Protein AF-A0AAD4SB27-F1 (afdb_monomer_lite)

InterPro domains:
  IPR013187 F-box associated beta-propeller, type 3 [PF08268] (32-248)
  IPR017451 F-box associated beta-propeller domain [TIGR01640] (30-249)

Sequence (255 aa):
MTSSTMMKTISPLPLMAWIGGGGDLIGFSQTFYMWNPITGEQLTMKDKHMHACGLYFNPIRKDYELLYYTTFGKYCNYSAYCLRTKIRRDVGRFSYPPSRNRPPVIVKGTLYWMIDRRHYYWLNSGFRPPFSDSIMSFNIETEEFGTLEPGGRKYSTTEPRGEYSNGMLSIGQLHLSEIDGELCLCDFNSTLNQLLLSIFNHATRCWSTRTIIILPEYDIRYMFDGANTFSAEVIQIKNNELLLVSETNEKTFAL

Secondary structure (DSSP, 8-state):
------------PPP-EE------SS-PEEEEEEE-TTT--EEEEEEES-EEEEEEEETTTTEEEEEEEEEETTEEEEEEEETTT--EEEEEEESPPBPTTS--EEETTEEEEEB-HHHHHHHTTTPPPPGGGSEEEEETTT--EEEE---SS---S---SSTT-GGGHHHHTEEEEEETTEEEEEEEETTTTEEEEEEEETTTTEEEEEEEEE-TT--GGG--SSTT--S-EEEEEETTEEEEE-SS-EEEEE-

Foldseek 3Di:
DDDDDDDDPDDDDDFDWDQDDDDDDDDDWRWTWTADPVPRDIDIDTDTQKDWQAWDQQPVVRFIWTWIWGDDQQKTFIWIQTPPVRDIDTLGIDRFAFDPQAHWEDFPQKTKGFTPQVVNCVSPVRDGDQLQFRMWIARSHVSDIDGGRDDDDPDPSPDPPDPDDPVVPQCVQWYWDDDPRWIWIWGQDQVQQKTWIWTQDPVVRDIDTDDIDHRPPDNQVPADDDRHRGQWDQPDDDPQWTWIDGPVDIDIDGD

Structure (mmCIF, N/CA/C/O backbone):
data_AF-A0AAD4SB27-F1
#
_entry.id   AF-A0AAD4SB27-F1
#
loop_
_atom_site.group_PDB
_atom_site.id
_atom_site.type_symbol
_atom_site.label_atom_id
_atom_site.label_alt_id
_atom_site.label_comp_id
_atom_site.label_asym_id
_atom_site.label_entity_id
_atom_site.label_seq_id
_atom_site.pdbx_PDB_ins_code
_atom_site.Cartn_x
_atom_site.Cartn_y
_atom_site.Cartn_z
_atom_site.occupancy
_atom_site.B_iso_or_equiv
_atom_site.auth_seq_id
_atom_site.auth_comp_id
_atom_site.auth_asym_id
_atom_site.auth_atom_id
_atom_site.pdbx_PDB_model_num
ATOM 1 N N . MET A 1 1 ? -44.748 -19.952 13.466 1.00 33.88 1 MET A N 1
ATOM 2 C CA . MET A 1 1 ? -43.934 -20.148 12.249 1.00 33.88 1 MET A CA 1
ATOM 3 C C . MET A 1 1 ? -42.970 -18.981 12.143 1.00 33.88 1 MET A C 1
ATOM 5 O O . MET A 1 1 ? -43.352 -17.900 11.721 1.00 33.88 1 MET A O 1
ATOM 9 N N . THR A 1 2 ? -41.762 -19.163 12.663 1.00 25.41 2 THR A N 1
ATOM 10 C CA . THR A 1 2 ? -40.680 -18.176 12.661 1.00 25.41 2 THR A CA 1
ATOM 11 C C . THR A 1 2 ? -39.929 -18.279 11.337 1.00 25.41 2 THR A C 1
ATOM 13 O O . THR A 1 2 ? -39.240 -19.263 11.084 1.00 25.41 2 THR A O 1
ATOM 16 N N . SER A 1 3 ? -40.099 -17.280 10.469 1.00 23.58 3 SER A N 1
ATOM 17 C CA . SER A 1 3 ? -39.338 -17.175 9.225 1.00 23.58 3 SER A CA 1
ATOM 18 C C . SER A 1 3 ? -37.972 -16.567 9.529 1.00 23.58 3 SER A C 1
ATOM 20 O O . SER A 1 3 ? -37.848 -15.375 9.799 1.00 23.58 3 SER A O 1
ATOM 22 N N . SER A 1 4 ? -36.959 -17.428 9.522 1.00 23.17 4 SER A N 1
ATOM 23 C CA . SER A 1 4 ? -35.540 -17.085 9.514 1.00 23.17 4 SER A CA 1
ATOM 24 C C . SER A 1 4 ? -35.193 -16.435 8.172 1.00 23.17 4 SER A C 1
ATOM 26 O O . SER A 1 4 ? -35.098 -17.112 7.148 1.00 23.17 4 SER A O 1
ATOM 28 N N . THR A 1 5 ? -35.034 -15.112 8.158 1.00 25.20 5 THR A N 1
ATOM 29 C CA . THR A 1 5 ? -34.470 -14.406 7.005 1.00 25.20 5 THR A CA 1
ATOM 30 C C . THR A 1 5 ? -32.953 -14.484 7.110 1.00 25.20 5 THR A C 1
ATOM 32 O O . THR A 1 5 ? -32.331 -13.776 7.900 1.00 25.20 5 THR A O 1
ATOM 35 N N . MET A 1 6 ? -32.367 -15.387 6.322 1.00 23.77 6 MET A N 1
ATOM 36 C CA . MET A 1 6 ? -30.928 -15.487 6.096 1.00 23.77 6 MET A CA 1
ATOM 37 C C . MET A 1 6 ? -30.343 -14.110 5.749 1.00 23.77 6 MET A C 1
ATOM 39 O O . MET A 1 6 ? -30.668 -13.537 4.707 1.00 23.77 6 MET A O 1
ATOM 43 N N . MET A 1 7 ? -29.443 -13.598 6.593 1.00 22.20 7 MET A N 1
ATOM 44 C CA . MET A 1 7 ? -28.515 -12.544 6.191 1.00 22.20 7 MET A CA 1
ATOM 45 C C . MET A 1 7 ? -27.617 -13.118 5.098 1.00 22.20 7 MET A C 1
ATOM 47 O O . MET A 1 7 ? -26.735 -13.932 5.367 1.00 22.20 7 MET A O 1
ATOM 51 N N . LYS A 1 8 ? -27.851 -12.703 3.852 1.00 21.69 8 LYS A N 1
ATOM 52 C CA . LYS A 1 8 ? -26.859 -12.853 2.791 1.00 21.69 8 LYS A CA 1
ATOM 53 C C . LYS A 1 8 ? -25.626 -12.062 3.210 1.00 21.69 8 LYS A C 1
ATOM 55 O O . LYS A 1 8 ? -25.690 -10.845 3.358 1.00 21.69 8 LYS A O 1
ATOM 60 N N . THR A 1 9 ? -24.524 -12.768 3.412 1.00 23.23 9 THR A N 1
ATOM 61 C CA . THR A 1 9 ? -23.193 -12.202 3.603 1.00 23.23 9 THR A CA 1
ATOM 62 C C . THR A 1 9 ? -22.824 -11.450 2.327 1.00 23.23 9 THR A C 1
ATOM 64 O O . THR A 1 9 ? -22.421 -12.048 1.332 1.00 23.23 9 THR A O 1
ATOM 67 N N . ILE A 1 10 ? -23.058 -10.139 2.315 1.00 25.22 10 ILE A N 1
ATOM 68 C CA . ILE A 1 10 ? -22.603 -9.260 1.241 1.00 25.22 10 ILE A CA 1
ATOM 69 C C . ILE A 1 10 ? -21.099 -9.086 1.452 1.00 25.22 10 ILE A C 1
ATOM 71 O O . ILE A 1 10 ? -20.661 -8.647 2.515 1.00 25.22 10 ILE A O 1
ATOM 75 N N . SER A 1 11 ? -20.314 -9.496 0.457 1.00 24.69 11 SER A N 1
ATOM 76 C CA . SER A 1 11 ? -18.873 -9.251 0.375 1.00 24.69 11 SER A CA 1
ATOM 77 C C . SER A 1 11 ? -18.563 -7.777 0.675 1.00 24.69 11 SER A C 1
ATOM 79 O O . SER A 1 11 ? -19.273 -6.919 0.142 1.00 24.69 11 SER A O 1
ATOM 81 N N . PRO A 1 12 ? -17.530 -7.446 1.471 1.00 32.03 12 PRO A N 1
ATOM 82 C CA . PRO A 1 12 ? -17.170 -6.056 1.713 1.00 32.03 12 PRO A CA 1
ATOM 83 C C . PRO A 1 12 ? -16.652 -5.447 0.405 1.00 32.03 12 PRO A C 1
ATOM 85 O O . PRO A 1 12 ? -15.525 -5.695 -0.013 1.00 32.03 12 PRO A O 1
ATOM 88 N N . LEU A 1 13 ? -17.517 -4.702 -0.284 1.00 32.59 13 LEU A N 1
ATOM 89 C CA . LEU A 1 13 ? -17.126 -3.862 -1.410 1.00 32.59 13 LEU A CA 1
ATOM 90 C C . LEU A 1 13 ? -16.259 -2.709 -0.878 1.00 32.59 13 LEU A C 1
ATOM 92 O O . LEU A 1 13 ? -16.514 -2.225 0.229 1.00 32.59 13 LEU A O 1
ATOM 96 N N . PRO A 1 14 ? -15.244 -2.258 -1.633 1.00 36.09 14 PRO A N 1
ATOM 97 C CA . PRO A 1 14 ? -14.355 -1.206 -1.172 1.00 36.09 14 PRO A CA 1
ATOM 98 C C . PRO A 1 14 ? -15.137 0.098 -0.975 1.00 36.09 14 PRO A C 1
ATOM 100 O O . PRO A 1 14 ? -15.767 0.624 -1.891 1.00 36.09 14 PRO A O 1
ATOM 103 N N . LEU A 1 15 ? -15.087 0.624 0.249 1.00 42.00 15 LEU A N 1
ATOM 104 C CA . LEU A 1 15 ? -15.413 2.015 0.540 1.00 42.00 15 LEU A CA 1
ATOM 105 C C . LEU A 1 15 ? -14.450 2.895 -0.268 1.00 42.00 15 LEU A C 1
ATOM 107 O O . LEU A 1 15 ? -13.237 2.812 -0.085 1.00 42.00 15 LEU A O 1
ATOM 111 N N . MET A 1 16 ? -14.979 3.738 -1.156 1.00 37.69 16 MET A N 1
ATOM 112 C CA . MET A 1 16 ?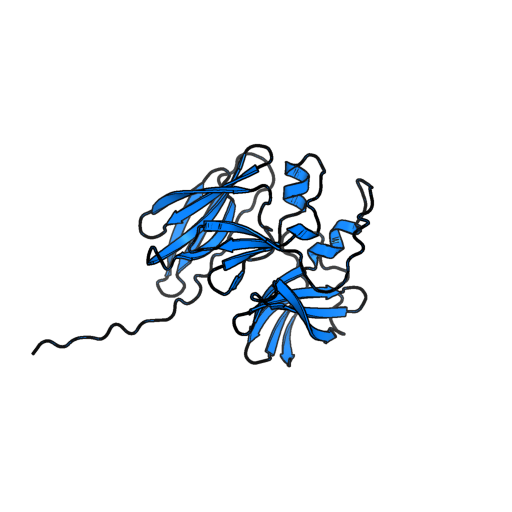 -14.171 4.744 -1.841 1.00 37.69 16 MET A CA 1
ATOM 113 C C . MET A 1 16 ? -13.822 5.854 -0.846 1.00 37.69 16 MET A C 1
ATOM 115 O O . MET A 1 16 ? -14.666 6.664 -0.460 1.00 37.69 16 MET A O 1
ATOM 119 N N . ALA A 1 17 ? -12.568 5.878 -0.402 1.00 41.69 17 ALA A N 1
ATOM 120 C CA . ALA A 1 17 ? -12.026 6.971 0.388 1.00 41.69 17 ALA A CA 1
ATOM 121 C C . ALA A 1 17 ? -11.357 7.978 -0.555 1.00 41.69 17 ALA A C 1
ATOM 123 O O . ALA A 1 17 ? -10.277 7.717 -1.079 1.00 41.69 17 ALA A O 1
ATO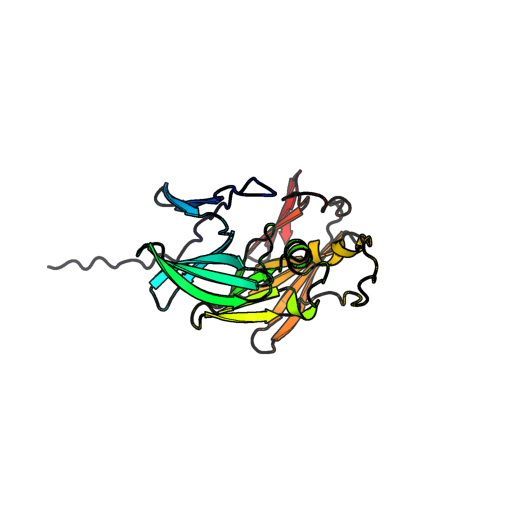M 124 N N . TRP A 1 18 ? -11.983 9.136 -0.768 1.00 39.34 18 TRP A N 1
ATOM 125 C CA . TRP A 1 18 ? -11.298 10.269 -1.386 1.00 39.34 18 TRP A CA 1
ATOM 126 C C . TRP A 1 18 ? -10.614 11.094 -0.294 1.00 39.34 18 TRP A C 1
ATOM 128 O O . TRP A 1 18 ? -11.268 11.718 0.544 1.00 39.34 18 TRP A O 1
ATOM 138 N N . ILE A 1 19 ? -9.283 11.086 -0.289 1.00 46.88 19 ILE A N 1
ATOM 139 C CA . ILE A 1 19 ? -8.476 11.867 0.649 1.00 46.88 19 ILE A CA 1
ATOM 140 C C . ILE A 1 19 ? -8.175 13.223 0.003 1.00 46.88 19 ILE A C 1
ATOM 142 O O . ILE A 1 19 ? -7.165 13.408 -0.670 1.00 46.88 19 ILE A O 1
ATOM 146 N N . GLY A 1 20 ? -9.080 14.183 0.185 1.00 34.50 20 GLY A N 1
ATOM 147 C CA . GLY A 1 20 ? -8.848 15.574 -0.193 1.00 34.50 20 GLY A CA 1
ATOM 148 C C . GLY A 1 20 ? -8.089 16.330 0.890 1.00 34.50 20 GLY A C 1
ATOM 149 O O . GLY A 1 20 ? -8.636 16.586 1.958 1.00 34.50 20 GLY A O 1
ATOM 150 N N . GLY A 1 21 ? -6.848 16.729 0.612 1.00 38.53 21 GLY A N 1
ATOM 151 C CA . GLY A 1 21 ? -6.058 17.583 1.499 1.00 38.53 21 GLY A CA 1
ATOM 152 C C . GLY A 1 21 ? -5.211 18.569 0.707 1.00 38.53 21 GLY A C 1
ATOM 153 O O . GLY A 1 21 ? -4.060 18.283 0.399 1.00 38.53 21 GLY A O 1
ATOM 154 N N . GLY A 1 22 ? -5.777 19.731 0.375 1.00 37.03 22 GLY A N 1
ATOM 155 C CA . GLY A 1 22 ? -4.997 20.872 -0.102 1.00 37.03 22 GLY A CA 1
ATOM 156 C C . GLY A 1 22 ? -4.269 21.536 1.066 1.00 37.03 22 GLY A C 1
ATOM 157 O O . GLY A 1 22 ? -4.900 21.868 2.069 1.00 37.03 22 GLY A O 1
ATOM 158 N N . GLY A 1 23 ? -2.956 21.730 0.937 1.00 35.66 23 GLY A N 1
ATOM 159 C CA . GLY A 1 23 ? -2.175 22.573 1.844 1.00 35.66 23 GLY A CA 1
ATOM 160 C C . GLY A 1 23 ? -0.804 22.005 2.184 1.00 35.66 23 GLY A C 1
ATOM 161 O O . GLY A 1 23 ? -0.652 21.267 3.159 1.00 35.66 23 GLY A O 1
ATOM 162 N N . ASP A 1 24 ? 0.196 22.409 1.403 1.00 45.00 24 ASP A N 1
ATOM 163 C CA . ASP A 1 24 ? 1.582 22.454 1.852 1.00 45.00 24 ASP A CA 1
ATOM 164 C C . ASP A 1 24 ? 1.728 23.524 2.949 1.00 45.00 24 ASP A C 1
ATOM 166 O O . ASP A 1 24 ? 1.205 24.627 2.820 1.00 45.00 24 ASP A O 1
ATOM 170 N N . LEU A 1 25 ? 2.489 23.186 3.996 1.00 43.66 25 LEU A N 1
ATOM 171 C CA . LEU A 1 25 ? 3.090 24.091 4.986 1.00 43.66 25 LEU A CA 1
ATOM 172 C C . LEU A 1 25 ? 2.122 24.805 5.973 1.00 43.66 25 LEU A C 1
ATOM 174 O O . LEU A 1 25 ? 1.384 25.720 5.641 1.00 43.66 25 LEU A O 1
ATOM 178 N N . ILE A 1 26 ? 2.270 24.441 7.258 1.00 39.72 26 ILE A N 1
ATOM 179 C CA . ILE A 1 26 ? 1.875 25.191 8.472 1.00 39.72 26 ILE A CA 1
ATOM 180 C C . ILE A 1 26 ? 0.358 25.256 8.780 1.00 39.72 26 ILE A C 1
ATOM 182 O O . ILE A 1 26 ? -0.386 26.086 8.279 1.00 39.72 26 ILE A O 1
ATOM 186 N N . GLY A 1 27 ? -0.084 24.445 9.751 1.00 44.84 27 GLY A N 1
ATOM 187 C CA . GLY A 1 27 ? -1.206 24.797 10.641 1.00 44.84 27 GLY A CA 1
ATOM 188 C C . GLY A 1 27 ? -2.645 24.510 10.188 1.00 44.84 27 GLY A C 1
ATOM 189 O O . GLY A 1 27 ? -3.562 24.745 10.978 1.00 44.84 27 GLY A O 1
ATOM 190 N N . PHE A 1 28 ? -2.887 23.971 8.993 1.00 48.72 28 PHE A N 1
ATOM 191 C CA . PHE A 1 28 ? -4.255 23.660 8.558 1.00 48.72 28 PHE A CA 1
ATOM 192 C C . PHE A 1 28 ? -4.759 22.317 9.109 1.00 48.72 28 PHE A C 1
ATOM 194 O O . PHE A 1 28 ? -4.082 21.291 9.037 1.00 48.72 28 PHE A O 1
ATOM 201 N N . SER A 1 29 ? -5.974 22.318 9.668 1.00 59.25 29 SER A N 1
ATOM 202 C CA . SER A 1 29 ? -6.698 21.088 10.000 1.00 59.25 29 SER A CA 1
ATOM 203 C C . SER A 1 29 ? -7.015 20.327 8.716 1.00 59.25 29 SER A C 1
ATOM 205 O O . SER A 1 29 ? -7.749 20.849 7.873 1.00 59.25 29 SER A O 1
ATOM 207 N N . GLN A 1 30 ? -6.510 19.101 8.578 1.00 68.81 30 GLN A N 1
ATOM 208 C CA . GLN A 1 30 ? -6.913 18.239 7.474 1.00 68.81 30 GLN A CA 1
ATOM 209 C C . GLN A 1 30 ? -8.307 17.692 7.791 1.00 68.81 30 GLN A C 1
ATOM 211 O O . GLN A 1 30 ? -8.574 17.206 8.895 1.00 68.81 30 GLN A O 1
ATOM 216 N N . THR A 1 31 ? -9.223 17.859 6.839 1.00 73.25 31 THR A N 1
ATOM 217 C CA . THR A 1 31 ? -10.568 17.292 6.925 1.00 73.25 31 THR A CA 1
ATOM 218 C C . THR A 1 31 ? -10.653 16.145 5.939 1.00 73.25 31 THR A C 1
ATOM 220 O O . THR A 1 31 ? -10.523 16.356 4.740 1.00 73.25 31 THR A O 1
ATOM 223 N N . PHE A 1 32 ? -10.876 14.943 6.450 1.00 74.50 32 PHE A N 1
ATOM 224 C CA . PHE A 1 32 ? -11.057 13.742 5.651 1.00 74.50 32 PHE A CA 1
ATOM 225 C C . PHE A 1 32 ? -12.540 13.460 5.501 1.00 74.50 32 PHE A C 1
ATOM 227 O O . PHE A 1 32 ? -13.293 13.518 6.480 1.00 74.50 32 PHE A O 1
ATOM 234 N N . TYR A 1 33 ? -12.929 13.119 4.280 1.00 79.56 33 TYR A N 1
ATOM 235 C CA . TYR A 1 33 ? -14.282 12.722 3.942 1.00 79.56 33 TYR A CA 1
ATOM 236 C C . TYR A 1 33 ? -14.259 11.279 3.469 1.00 79.56 33 TYR A C 1
ATOM 238 O O . TYR A 1 33 ? -13.520 10.918 2.559 1.00 79.56 33 TYR A O 1
ATOM 246 N N . MET A 1 34 ? -15.071 10.447 4.100 1.00 79.38 34 MET A N 1
ATOM 247 C CA . MET A 1 34 ? -15.275 9.072 3.679 1.00 79.38 34 MET A CA 1
ATOM 248 C C . MET A 1 34 ? -16.726 8.905 3.291 1.00 79.38 34 MET A C 1
ATOM 250 O O . MET A 1 34 ? -17.613 9.297 4.047 1.00 79.38 34 MET A O 1
ATOM 254 N N . TRP A 1 35 ? -16.947 8.315 2.126 1.00 79.38 35 TRP A N 1
ATOM 255 C CA . TRP A 1 35 ? -18.273 8.140 1.566 1.00 79.38 35 TRP A CA 1
ATOM 256 C C . TRP A 1 35 ? -18.580 6.660 1.450 1.00 79.38 35 TRP A C 1
ATOM 258 O O . TRP A 1 35 ? -17.794 5.892 0.895 1.00 79.38 35 TRP A O 1
ATOM 268 N N . ASN A 1 36 ? -19.738 6.262 1.959 1.00 76.56 36 ASN A N 1
ATOM 269 C CA . ASN A 1 36 ? -20.308 4.970 1.640 1.00 76.56 36 ASN A CA 1
ATOM 270 C C . ASN A 1 36 ? -21.076 5.097 0.317 1.00 76.56 36 ASN A C 1
ATOM 272 O O . ASN A 1 36 ? -22.136 5.722 0.302 1.00 76.56 36 ASN A O 1
ATOM 276 N N . PRO A 1 37 ? -20.590 4.512 -0.793 1.00 72.81 37 PRO A N 1
ATOM 277 C CA . PRO A 1 37 ? -21.251 4.657 -2.088 1.00 72.81 37 PRO A CA 1
ATOM 278 C C . PRO A 1 37 ? -22.608 3.940 -2.152 1.00 72.81 37 PRO A C 1
ATOM 280 O O . PRO A 1 37 ? -23.399 4.221 -3.045 1.00 72.81 37 PRO A O 1
ATOM 283 N N . ILE A 1 38 ? -22.889 3.022 -1.220 1.00 75.50 38 ILE A N 1
ATOM 284 C CA . ILE A 1 38 ? -24.143 2.262 -1.169 1.00 75.50 38 ILE A CA 1
ATOM 285 C C . ILE A 1 38 ? -25.205 3.034 -0.386 1.00 75.50 38 ILE A C 1
ATOM 287 O O . ILE A 1 38 ? -26.344 3.139 -0.832 1.00 75.50 38 ILE A O 1
ATOM 291 N N . THR A 1 39 ? -24.849 3.556 0.792 1.00 81.44 39 THR A N 1
ATOM 292 C CA . THR A 1 39 ? -25.808 4.248 1.673 1.00 81.44 39 THR A CA 1
ATOM 293 C C . THR A 1 39 ? -25.852 5.757 1.446 1.00 81.44 39 THR A C 1
ATOM 295 O O . THR A 1 39 ? -26.787 6.411 1.897 1.00 81.44 39 THR A O 1
ATOM 298 N N . GLY A 1 40 ? -24.850 6.326 0.770 1.00 80.88 40 GLY A N 1
ATOM 299 C CA . GLY A 1 40 ? -24.663 7.772 0.645 1.00 80.88 40 GLY A CA 1
ATOM 300 C C . GLY A 1 40 ? -24.186 8.443 1.937 1.00 80.88 40 GLY A C 1
ATOM 301 O O . GLY A 1 40 ? -24.073 9.666 1.985 1.00 80.88 40 GLY A O 1
ATOM 302 N N . GLU A 1 41 ? -23.908 7.675 2.994 1.00 80.38 41 GLU A N 1
ATOM 303 C CA . GLU A 1 41 ? -23.444 8.227 4.263 1.00 80.38 41 GLU A CA 1
ATOM 304 C C . GLU A 1 41 ? -22.037 8.813 4.127 1.00 80.38 41 GLU A C 1
ATOM 306 O O . GLU A 1 41 ? -21.129 8.189 3.570 1.00 80.38 41 GLU A O 1
ATOM 311 N N . GLN A 1 42 ? -21.853 10.003 4.698 1.00 82.56 42 GLN A N 1
ATOM 312 C CA . GLN A 1 42 ? -20.576 10.698 4.758 1.00 82.56 42 GLN A CA 1
ATOM 313 C C . GLN A 1 42 ? -20.060 10.714 6.197 1.00 82.56 42 GLN A C 1
ATOM 315 O O . GLN A 1 42 ? -20.698 11.258 7.101 1.00 82.56 42 GLN A O 1
ATOM 320 N N . LEU A 1 43 ? -18.853 10.202 6.404 1.00 81.62 43 LEU A N 1
ATOM 321 C CA . LEU A 1 43 ? -18.100 10.413 7.630 1.00 81.62 43 LEU A CA 1
ATOM 322 C C . LEU A 1 43 ? -17.094 11.544 7.418 1.00 81.62 43 LEU A C 1
ATOM 324 O O . LEU A 1 43 ? -16.332 11.544 6.454 1.00 81.62 43 LEU A O 1
ATOM 328 N N . THR A 1 44 ? -17.079 12.496 8.349 1.00 82.38 44 THR A N 1
ATOM 329 C CA . THR A 1 44 ? -16.120 13.604 8.351 1.00 82.38 44 THR A CA 1
ATOM 330 C C . THR A 1 44 ? -15.202 13.482 9.558 1.00 82.38 44 THR A C 1
ATOM 332 O O . THR A 1 44 ? -15.675 13.445 10.694 1.00 82.38 44 THR A O 1
ATOM 335 N N . MET A 1 45 ? -13.893 13.461 9.326 1.00 77.06 45 MET A N 1
ATOM 336 C CA . MET A 1 45 ? -12.882 13.479 10.383 1.00 77.06 45 MET A CA 1
ATOM 337 C C . MET A 1 45 ? -12.035 14.734 10.262 1.00 77.06 45 MET A C 1
ATOM 339 O O . MET A 1 45 ? -11.505 15.026 9.196 1.00 77.06 45 MET A O 1
ATOM 343 N N . LYS A 1 46 ? -11.904 15.472 11.363 1.00 79.19 46 LYS A N 1
ATOM 344 C CA . LYS A 1 46 ? -11.082 16.680 11.440 1.00 79.19 46 LYS A CA 1
ATOM 345 C C . LYS A 1 46 ? -9.978 16.453 12.446 1.00 79.19 46 LYS A C 1
ATOM 347 O O . LYS A 1 46 ? -10.264 16.203 13.615 1.00 79.19 46 LYS A O 1
ATOM 352 N N . ASP A 1 47 ? -8.739 16.563 11.996 1.00 77.94 47 ASP A N 1
ATOM 353 C CA . ASP A 1 47 ? -7.595 16.509 12.891 1.00 77.94 47 ASP A CA 1
ATOM 354 C C . ASP A 1 47 ? -6.452 17.376 12.354 1.00 77.94 47 ASP A C 1
ATOM 356 O O . ASP A 1 47 ? -6.247 17.521 11.144 1.00 77.94 47 ASP A O 1
ATOM 360 N N . LYS A 1 48 ? -5.729 18.011 13.271 1.00 69.38 48 LYS A N 1
ATOM 361 C CA . LYS A 1 48 ? -4.558 18.816 12.946 1.00 69.38 48 LYS A CA 1
ATOM 362 C C . LYS A 1 48 ? -3.394 17.833 12.943 1.00 69.38 48 LYS A C 1
ATOM 364 O O . LYS A 1 48 ? -3.102 17.249 13.975 1.00 69.38 48 LYS A O 1
ATOM 369 N N . HIS A 1 49 ? -2.737 17.654 11.799 1.00 75.06 49 HIS A N 1
ATOM 370 C CA . HIS A 1 49 ? -1.569 16.766 11.628 1.00 75.06 49 HIS A CA 1
ATOM 371 C C . HIS A 1 49 ? -1.859 15.270 11.431 1.00 75.06 49 HIS A C 1
ATOM 373 O O . HIS A 1 49 ? -0.927 14.469 11.466 1.00 75.06 49 HIS A O 1
ATOM 379 N N . MET A 1 50 ? -3.114 14.885 11.184 1.00 83.38 50 MET A N 1
ATOM 380 C CA . MET A 1 50 ? -3.428 13.526 10.743 1.00 83.38 50 MET A CA 1
ATOM 381 C C . MET A 1 50 ? -3.207 13.390 9.243 1.00 83.38 50 MET A C 1
ATOM 383 O O . MET A 1 50 ? -3.677 14.226 8.479 1.00 83.38 50 MET A O 1
ATOM 387 N N . HIS A 1 51 ? -2.568 12.300 8.838 1.00 84.00 51 HIS A N 1
ATOM 388 C CA . HIS A 1 51 ? -2.432 11.877 7.453 1.00 84.00 51 HIS A CA 1
ATOM 389 C C . HIS A 1 51 ? -2.982 10.456 7.315 1.00 84.00 51 HIS A C 1
ATOM 391 O O . HIS A 1 51 ? -2.535 9.545 8.011 1.00 84.00 51 HIS A O 1
ATOM 397 N N . ALA A 1 52 ? -3.971 10.266 6.445 1.00 84.88 52 ALA A N 1
ATOM 398 C CA . ALA A 1 52 ? -4.555 8.952 6.202 1.00 84.88 52 ALA A CA 1
ATOM 399 C C . ALA A 1 52 ? -3.569 8.044 5.449 1.00 84.88 52 ALA A C 1
ATOM 401 O O . ALA A 1 52 ? -2.973 8.460 4.459 1.00 84.88 52 ALA A O 1
ATOM 402 N N . CYS A 1 53 ? -3.427 6.805 5.917 1.00 89.12 53 CYS A N 1
ATOM 403 C CA . CYS A 1 53 ? -2.640 5.768 5.250 1.00 89.12 53 CYS A CA 1
ATOM 404 C C . CYS A 1 53 ? -3.539 4.892 4.384 1.00 89.12 53 CYS A C 1
ATOM 406 O O . CYS A 1 53 ? -3.202 4.601 3.245 1.00 89.12 53 CYS A O 1
ATOM 408 N N . GLY A 1 54 ? -4.673 4.455 4.940 1.00 89.12 54 GLY A N 1
ATOM 409 C CA . GLY A 1 54 ? -5.566 3.513 4.279 1.00 89.12 54 GLY A CA 1
ATOM 410 C C . GLY A 1 54 ? -6.749 3.095 5.138 1.00 89.12 54 GLY A C 1
ATOM 411 O O . GLY A 1 54 ? -6.685 3.119 6.365 1.00 89.12 54 GLY A O 1
ATOM 412 N N . LEU A 1 55 ? -7.827 2.698 4.474 1.00 90.50 55 LEU A N 1
ATOM 413 C CA . LEU A 1 55 ? -9.040 2.174 5.087 1.00 90.50 55 LEU A CA 1
ATOM 414 C C . LEU A 1 55 ? -9.094 0.662 4.878 1.00 90.50 55 LEU A C 1
ATOM 416 O O . LEU A 1 55 ? -8.919 0.195 3.757 1.00 90.50 55 LEU A O 1
ATOM 420 N N . TYR A 1 56 ? -9.354 -0.096 5.937 1.00 93.25 56 TYR A N 1
ATOM 421 C CA . TYR A 1 56 ? -9.390 -1.556 5.877 1.00 93.25 56 TYR A CA 1
ATOM 422 C C . TYR A 1 56 ? -10.473 -2.129 6.789 1.00 93.25 56 TYR A C 1
ATOM 424 O O . TYR A 1 56 ? -10.964 -1.463 7.699 1.00 93.25 56 TYR A O 1
ATOM 432 N N . PHE A 1 57 ? -10.853 -3.379 6.538 1.00 93.25 57 PHE A N 1
ATOM 433 C CA . PHE A 1 57 ? -11.711 -4.142 7.436 1.00 93.25 57 PHE A CA 1
ATOM 434 C C . PHE A 1 57 ? -10.847 -4.980 8.378 1.00 93.25 57 PHE A C 1
ATOM 436 O O . PHE A 1 57 ? -10.028 -5.777 7.925 1.00 93.25 57 PHE A O 1
ATOM 443 N N . ASN A 1 58 ? -11.038 -4.816 9.684 1.00 94.38 58 ASN A N 1
ATOM 444 C CA . ASN A 1 58 ? -10.378 -5.615 10.705 1.00 94.38 58 ASN A CA 1
ATOM 445 C C . ASN A 1 58 ? -11.230 -6.859 11.025 1.00 94.38 58 ASN A C 1
ATOM 447 O O . ASN A 1 58 ? -12.321 -6.712 11.591 1.00 94.38 58 ASN A O 1
ATOM 451 N N . PRO A 1 59 ? -10.765 -8.084 10.715 1.00 92.75 59 PRO A N 1
ATOM 452 C CA . PRO A 1 59 ? -11.567 -9.291 10.899 1.00 92.75 59 PRO A CA 1
ATOM 453 C C . PRO A 1 59 ? -11.759 -9.665 12.376 1.00 92.75 59 PRO A C 1
ATOM 455 O O . PRO A 1 59 ? -12.815 -10.189 12.733 1.00 92.75 59 PRO A O 1
ATOM 458 N N . ILE A 1 60 ? -10.799 -9.338 13.250 1.00 93.75 60 ILE A N 1
ATOM 459 C CA . ILE A 1 60 ? -10.875 -9.611 14.694 1.00 93.75 60 ILE A CA 1
ATOM 460 C C . ILE A 1 60 ? -11.953 -8.732 15.336 1.00 93.75 60 ILE A C 1
ATOM 462 O O . ILE A 1 60 ? -12.797 -9.214 16.094 1.00 93.75 60 ILE A O 1
ATOM 466 N N . ARG A 1 61 ? -11.962 -7.437 15.002 1.00 92.44 61 ARG A N 1
ATOM 467 C CA . ARG A 1 61 ? -12.918 -6.458 15.557 1.00 92.44 61 ARG A CA 1
ATOM 468 C C . ARG A 1 61 ? -14.244 -6.398 14.797 1.00 92.44 61 ARG A C 1
ATOM 470 O O . ARG A 1 61 ? -15.211 -5.815 15.294 1.00 92.44 61 ARG A O 1
ATOM 477 N N . LYS A 1 62 ? -14.302 -7.017 13.614 1.00 93.75 62 LYS A N 1
ATOM 478 C CA . LYS A 1 62 ? -15.453 -7.007 12.700 1.00 93.75 62 LYS A CA 1
ATOM 479 C C . LYS A 1 62 ? -15.931 -5.578 12.439 1.00 93.75 62 LYS A C 1
ATOM 481 O O . LYS A 1 62 ? -17.101 -5.251 12.667 1.00 93.75 62 LYS A O 1
ATOM 486 N N . ASP A 1 63 ? -14.992 -4.721 12.055 1.00 92.19 63 ASP A N 1
ATOM 487 C CA . ASP A 1 63 ? -15.209 -3.288 11.860 1.00 92.19 63 ASP A CA 1
ATOM 488 C C . ASP A 1 63 ? -14.300 -2.723 10.774 1.00 92.19 63 ASP A C 1
ATOM 490 O O . ASP A 1 63 ? -13.234 -3.274 10.502 1.00 92.19 63 ASP A O 1
ATOM 494 N N . TYR A 1 64 ? -14.703 -1.596 10.197 1.00 91.25 64 TYR A N 1
ATOM 495 C CA . TYR A 1 64 ? -13.817 -0.809 9.353 1.00 91.25 64 TYR A CA 1
ATOM 496 C C . TYR A 1 64 ? -12.961 0.107 10.222 1.00 91.25 64 TYR A C 1
ATOM 498 O O . TYR A 1 64 ? -13.444 0.735 11.171 1.00 91.25 64 TYR A O 1
ATOM 506 N N . GLU A 1 65 ? -11.684 0.195 9.880 1.00 93.12 65 GLU A N 1
ATOM 507 C CA . GLU A 1 65 ? -10.712 1.021 10.575 1.00 93.12 65 GLU A CA 1
ATOM 508 C C . GLU A 1 65 ? -9.934 1.872 9.570 1.00 93.12 65 GLU A C 1
ATOM 510 O O . GLU A 1 65 ? -9.464 1.387 8.540 1.00 93.12 65 GLU A O 1
ATOM 515 N N . LEU A 1 66 ? -9.786 3.160 9.877 1.00 91.88 66 LEU A N 1
ATOM 516 C CA . LEU A 1 66 ? -8.850 4.030 9.176 1.00 91.88 66 LEU A CA 1
ATOM 517 C C . LEU A 1 66 ? -7.487 3.928 9.866 1.00 91.88 66 LEU A C 1
ATOM 519 O O . LEU A 1 66 ? -7.369 4.325 11.026 1.00 91.88 66 LEU A O 1
ATOM 523 N N . LEU A 1 67 ? -6.460 3.467 9.152 1.00 93.75 67 LEU A N 1
ATOM 524 C CA . LEU A 1 67 ? -5.070 3.686 9.545 1.00 93.75 67 LEU A CA 1
ATOM 525 C C . LEU A 1 67 ? -4.685 5.114 9.171 1.00 93.75 67 LEU A C 1
ATOM 527 O O . LEU A 1 67 ? -4.836 5.535 8.021 1.00 93.75 67 LEU A O 1
ATOM 531 N N . TYR A 1 68 ? -4.144 5.840 10.132 1.00 92.00 68 TYR A N 1
ATOM 532 C CA . TYR A 1 68 ? -3.565 7.152 9.916 1.00 92.00 68 TYR A CA 1
ATOM 533 C C . TYR A 1 68 ? -2.273 7.287 10.707 1.00 92.00 68 TYR A C 1
ATOM 535 O O . TYR A 1 68 ? -1.988 6.495 11.607 1.00 92.00 68 TYR A O 1
ATOM 543 N N . TYR A 1 69 ? -1.498 8.312 10.386 1.00 91.25 69 TYR A N 1
ATOM 544 C CA . TYR A 1 69 ? -0.326 8.665 11.162 1.00 91.25 69 TYR A CA 1
ATOM 545 C C . TYR A 1 69 ? -0.276 10.155 11.470 1.00 91.25 69 TYR A C 1
ATOM 547 O O . TYR A 1 69 ? -0.914 10.983 10.817 1.00 91.25 69 TYR A O 1
ATOM 555 N N . THR A 1 70 ? 0.507 10.475 12.490 1.00 90.31 70 THR A N 1
ATOM 556 C CA . THR A 1 70 ? 0.926 11.830 12.838 1.00 90.31 70 THR A CA 1
ATOM 557 C C . THR A 1 70 ? 2.447 11.869 12.868 1.00 90.31 70 THR A C 1
ATOM 559 O O . THR A 1 70 ? 3.102 10.883 13.213 1.00 90.31 70 THR A O 1
ATOM 562 N N . THR A 1 71 ? 3.038 12.994 12.488 1.00 87.06 71 THR A N 1
ATOM 563 C CA . THR A 1 71 ? 4.494 13.171 12.523 1.00 87.06 71 THR A CA 1
ATOM 564 C C . THR A 1 71 ? 4.926 13.720 13.878 1.00 87.06 71 THR A C 1
ATOM 566 O O . THR A 1 71 ? 4.423 14.758 14.310 1.00 87.06 71 THR A O 1
ATOM 569 N N . PHE A 1 72 ? 5.892 13.071 14.527 1.00 81.56 72 PHE A N 1
ATOM 570 C CA . PHE A 1 72 ? 6.525 13.559 15.750 1.00 81.56 72 PHE A CA 1
ATOM 571 C C . PHE A 1 72 ? 8.049 13.460 15.625 1.00 81.56 72 PHE A C 1
ATOM 573 O O . PHE A 1 72 ? 8.642 12.385 15.742 1.00 81.56 72 PHE A O 1
ATOM 580 N N . GLY A 1 73 ? 8.698 14.596 15.356 1.00 83.62 73 GLY A N 1
ATOM 581 C CA . GLY A 1 73 ? 10.121 14.623 15.023 1.00 83.62 73 GLY A CA 1
ATOM 582 C C . GLY A 1 73 ? 10.406 13.813 13.755 1.00 83.62 73 GLY A C 1
ATOM 583 O O . GLY A 1 73 ? 9.840 14.097 12.704 1.00 83.62 73 GLY A O 1
ATOM 584 N N . LYS A 1 74 ? 11.268 12.796 13.868 1.00 84.12 74 LYS A N 1
ATOM 585 C CA . LYS A 1 74 ? 11.669 11.911 12.757 1.00 84.12 74 LYS A CA 1
ATOM 586 C C . LYS A 1 74 ? 10.787 10.669 12.592 1.00 84.12 74 LYS A C 1
ATOM 588 O O . LYS A 1 74 ? 11.023 9.871 11.692 1.00 84.12 74 LYS A O 1
ATOM 593 N N . TYR A 1 75 ? 9.806 10.483 13.473 1.00 86.81 75 TYR A N 1
ATOM 594 C CA . TYR A 1 75 ? 8.977 9.283 13.505 1.00 86.81 75 TYR A CA 1
ATOM 595 C C . TYR A 1 75 ? 7.534 9.592 13.121 1.00 86.81 75 TYR A C 1
ATOM 597 O O . TYR A 1 75 ? 7.023 10.692 13.351 1.00 86.81 75 TYR A O 1
ATOM 605 N N . CYS A 1 76 ? 6.868 8.581 12.577 1.00 91.12 76 CYS A N 1
ATOM 606 C CA . CYS A 1 76 ? 5.435 8.568 12.349 1.00 91.12 76 CYS A CA 1
ATOM 607 C C . CYS A 1 76 ? 4.781 7.746 13.467 1.00 91.12 76 CYS A C 1
ATOM 609 O O . CYS A 1 76 ? 5.077 6.561 13.627 1.00 91.12 76 CYS A O 1
ATOM 611 N N . ASN A 1 77 ? 3.912 8.376 14.257 1.00 93.62 77 ASN A N 1
ATOM 612 C CA . ASN A 1 77 ? 3.052 7.679 15.211 1.00 93.62 77 ASN A CA 1
ATOM 613 C C . ASN A 1 77 ? 1.795 7.245 14.470 1.00 93.62 77 ASN A C 1
ATOM 615 O O . ASN A 1 77 ? 1.047 8.099 13.986 1.00 93.62 77 ASN A O 1
ATOM 619 N N . TYR A 1 78 ? 1.574 5.943 14.382 1.00 94.88 78 TYR A N 1
ATOM 620 C CA . TYR A 1 78 ? 0.435 5.369 13.696 1.00 94.88 78 TYR A CA 1
ATOM 621 C C . TYR A 1 78 ? -0.702 5.108 14.670 1.00 94.88 78 TYR A C 1
ATOM 623 O O . TYR A 1 78 ? -0.516 4.735 15.826 1.00 94.88 78 TYR A O 1
ATOM 631 N N . SER A 1 79 ? -1.923 5.294 14.199 1.00 94.62 79 SER A N 1
ATOM 632 C CA . SER A 1 79 ? -3.117 4.998 14.973 1.00 94.62 79 SER A CA 1
ATOM 633 C C . SER A 1 79 ? -4.210 4.472 14.062 1.00 94.62 79 SER A C 1
ATOM 635 O O . SER A 1 79 ? -4.296 4.830 12.887 1.00 94.62 79 SER A O 1
ATOM 637 N N . ALA A 1 80 ? -5.058 3.619 14.618 1.00 94.75 80 ALA A N 1
ATOM 638 C CA . ALA A 1 80 ? -6.251 3.137 13.949 1.00 94.75 80 ALA A CA 1
ATOM 639 C C . ALA A 1 80 ? -7.483 3.816 14.551 1.00 94.75 80 ALA A C 1
ATOM 641 O O . ALA A 1 80 ? -7.613 3.955 15.771 1.00 94.75 80 ALA A O 1
ATOM 642 N N . TYR A 1 81 ? -8.389 4.255 13.686 1.00 92.19 81 TYR A N 1
ATOM 643 C CA . TYR A 1 81 ? -9.681 4.807 14.066 1.00 92.19 81 TYR A CA 1
ATOM 644 C C . TYR A 1 81 ? -10.792 3.854 13.652 1.00 92.19 81 TYR A C 1
ATOM 646 O O . TYR A 1 81 ? -11.038 3.659 12.463 1.00 92.19 81 TYR A O 1
ATOM 654 N N . CYS A 1 82 ? -11.472 3.280 14.636 1.00 91.62 82 CYS A N 1
ATOM 655 C CA . CYS A 1 82 ? -12.607 2.400 14.417 1.00 91.62 82 CYS A CA 1
ATOM 656 C C . CYS A 1 82 ? -13.847 3.226 14.056 1.00 91.62 82 CYS A C 1
ATOM 658 O O . CYS A 1 82 ? -14.297 4.053 14.852 1.00 91.62 82 CYS A O 1
ATOM 660 N N . LEU A 1 83 ? -14.413 3.008 12.865 1.00 87.25 83 LEU A N 1
ATOM 661 C CA . LEU A 1 83 ? -15.462 3.886 12.338 1.00 87.25 83 LEU A CA 1
ATOM 662 C C . LEU A 1 83 ? -16.767 3.799 13.135 1.00 87.25 83 LEU A C 1
ATOM 664 O O . LEU A 1 83 ? -17.381 4.826 13.426 1.00 87.25 83 LEU A O 1
ATOM 668 N N . ARG A 1 84 ? -17.191 2.585 13.509 1.00 87.06 84 ARG A N 1
ATOM 669 C CA . ARG A 1 84 ? -18.451 2.360 14.237 1.00 87.06 84 ARG A CA 1
ATOM 670 C C . ARG A 1 84 ? -18.386 2.890 15.666 1.00 87.06 84 ARG A C 1
ATOM 672 O O . ARG A 1 84 ? -19.307 3.565 16.112 1.00 87.06 84 ARG A O 1
ATOM 679 N N . THR A 1 85 ? -17.313 2.571 16.393 1.00 89.62 85 THR A N 1
ATOM 680 C CA . THR A 1 85 ? -17.178 2.943 17.816 1.00 89.62 85 THR A CA 1
ATOM 681 C C . THR A 1 85 ? -16.621 4.347 18.011 1.00 89.62 85 THR A C 1
ATOM 683 O O . THR A 1 85 ? -16.757 4.910 19.095 1.00 89.62 85 THR A O 1
ATOM 686 N N . LYS A 1 86 ? -16.003 4.922 16.971 1.00 88.94 86 LYS A N 1
ATOM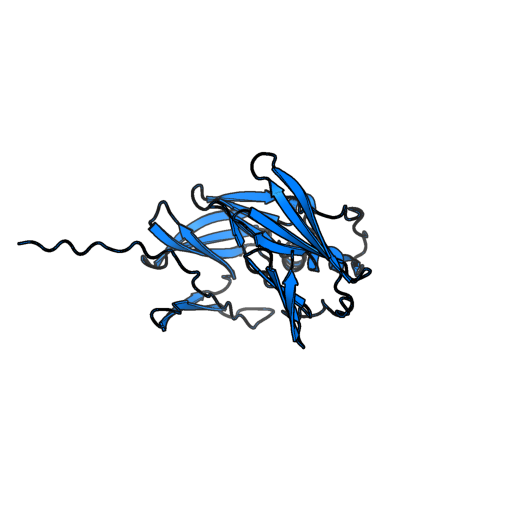 687 C CA . LYS A 1 86 ? -15.292 6.206 17.007 1.00 88.94 86 LYS A CA 1
ATOM 688 C C . LYS A 1 86 ? -14.124 6.220 17.997 1.00 88.94 86 LYS A C 1
ATOM 690 O O . LYS A 1 86 ? -13.709 7.287 18.452 1.00 88.94 86 LYS A O 1
ATOM 695 N N . ILE A 1 87 ? -13.587 5.046 18.326 1.00 91.06 87 ILE A N 1
ATOM 696 C CA . ILE A 1 87 ? -12.446 4.887 19.228 1.00 91.06 87 ILE A CA 1
ATOM 697 C C . ILE A 1 87 ? -11.147 4.944 18.421 1.00 91.06 87 ILE A C 1
ATOM 699 O O . ILE A 1 87 ? -11.026 4.337 17.355 1.00 91.06 87 ILE A O 1
ATOM 703 N N . ARG A 1 88 ? -10.171 5.680 18.958 1.00 91.75 88 ARG A N 1
ATOM 704 C CA . ARG A 1 88 ? -8.792 5.748 18.463 1.00 91.75 88 ARG A CA 1
ATOM 705 C C . ARG A 1 88 ? -7.911 4.829 19.293 1.00 91.75 88 ARG A C 1
ATOM 707 O O . ARG A 1 88 ? -8.073 4.761 20.510 1.00 91.75 88 ARG A O 1
ATOM 714 N N . ARG A 1 89 ? -6.960 4.172 18.642 1.00 94.25 89 ARG A N 1
ATOM 715 C CA . ARG A 1 89 ? -5.967 3.313 19.290 1.00 94.25 89 ARG A CA 1
ATOM 716 C C . ARG A 1 89 ? -4.598 3.538 18.664 1.00 94.25 89 ARG A C 1
ATOM 718 O O . ARG A 1 89 ? -4.500 3.644 17.444 1.00 94.25 89 ARG A O 1
ATOM 725 N N . ASP A 1 90 ? -3.574 3.626 19.504 1.00 95.00 90 ASP A N 1
ATOM 726 C CA . ASP A 1 90 ? -2.180 3.627 19.058 1.00 95.00 90 ASP A CA 1
ATOM 727 C C . ASP A 1 90 ? -1.842 2.236 18.511 1.00 95.00 90 ASP A C 1
ATOM 729 O O . ASP A 1 90 ? -2.210 1.233 19.126 1.00 95.00 90 ASP A O 1
ATOM 733 N N . VAL A 1 91 ? -1.204 2.184 17.343 1.00 95.44 91 VAL A N 1
ATOM 734 C CA . VAL A 1 91 ? -0.747 0.927 16.722 1.00 95.44 91 VAL A CA 1
ATOM 735 C C . VAL A 1 91 ? 0.769 0.852 16.618 1.00 95.44 91 VAL A C 1
ATOM 737 O O . VAL A 1 91 ? 1.305 -0.143 16.148 1.00 95.44 91 VAL A O 1
ATOM 740 N N . GLY A 1 92 ? 1.475 1.885 17.079 1.00 94.25 92 GLY A N 1
ATOM 741 C CA . GLY A 1 92 ? 2.924 1.901 17.170 1.00 94.25 92 GLY A CA 1
ATOM 742 C C . GLY A 1 92 ? 3.577 3.036 16.395 1.00 94.25 92 GLY A C 1
ATOM 743 O O . GLY A 1 92 ? 2.944 3.925 15.822 1.00 94.25 92 GLY A O 1
ATOM 744 N N . ARG A 1 93 ? 4.909 3.010 16.402 1.00 93.06 93 ARG A N 1
ATOM 745 C CA . ARG A 1 93 ? 5.753 4.020 15.762 1.00 93.06 93 ARG A CA 1
ATOM 746 C C . ARG A 1 93 ? 6.579 3.389 14.662 1.00 93.06 93 ARG A C 1
ATOM 748 O O . ARG A 1 93 ? 7.190 2.346 14.875 1.00 93.06 93 ARG A O 1
ATOM 755 N N . PHE A 1 94 ? 6.653 4.065 13.524 1.00 91.94 94 PHE A N 1
ATOM 756 C CA . PHE A 1 94 ? 7.494 3.645 12.410 1.00 91.94 94 PHE A CA 1
ATOM 757 C C . PHE A 1 94 ? 8.128 4.850 11.718 1.00 91.94 94 PHE A C 1
ATOM 759 O O . PHE A 1 94 ? 7.598 5.959 11.761 1.00 91.94 94 PHE A O 1
ATOM 766 N N . SER A 1 95 ? 9.285 4.657 11.093 1.00 89.31 95 SER A N 1
ATOM 767 C CA . SER A 1 95 ? 10.068 5.767 10.527 1.00 89.31 95 SER A CA 1
ATOM 768 C C . SER A 1 95 ? 9.541 6.258 9.180 1.00 89.31 95 SER A C 1
ATOM 770 O O . SER A 1 95 ? 9.839 7.373 8.758 1.00 89.31 95 SER A O 1
ATOM 772 N N . TYR A 1 96 ? 8.773 5.426 8.486 1.00 91.81 96 TYR A N 1
ATOM 773 C CA . TYR A 1 96 ? 8.446 5.645 7.087 1.00 91.81 96 TYR A CA 1
ATOM 774 C C . TYR A 1 96 ? 7.019 6.167 6.924 1.00 91.81 96 TYR A C 1
ATOM 776 O O . TYR A 1 96 ? 6.110 5.521 7.432 1.00 91.81 96 TYR A O 1
ATOM 784 N N . PRO A 1 97 ? 6.797 7.310 6.252 1.00 90.50 97 PRO A N 1
ATOM 785 C CA . PRO A 1 97 ? 5.459 7.795 5.917 1.00 90.50 97 PRO A CA 1
ATOM 786 C C . PRO A 1 97 ? 4.905 7.117 4.645 1.00 90.50 97 PRO A C 1
ATOM 788 O O . PRO A 1 97 ? 5.682 6.829 3.730 1.00 90.50 97 PRO A O 1
ATOM 791 N N . PRO A 1 98 ? 3.581 6.900 4.525 1.00 89.62 98 PRO A N 1
ATOM 792 C CA . PRO A 1 98 ? 2.942 6.467 3.286 1.00 89.62 98 PRO A CA 1
ATOM 793 C C . PRO A 1 98 ? 2.999 7.535 2.193 1.00 89.62 98 PRO A C 1
ATOM 795 O O . PRO A 1 98 ? 2.862 8.727 2.471 1.00 89.62 98 PRO A O 1
ATOM 798 N N . SER A 1 99 ? 3.155 7.090 0.945 1.00 86.00 99 SER A N 1
ATOM 799 C CA . SER A 1 99 ? 3.056 7.920 -0.257 1.00 86.00 99 SER A CA 1
ATOM 800 C C . SER A 1 99 ? 1.697 8.600 -0.341 1.00 86.00 99 SER A C 1
ATOM 802 O O . SER A 1 99 ? 0.663 7.940 -0.349 1.00 86.00 99 SER A O 1
ATOM 804 N N . ARG A 1 100 ? 1.699 9.929 -0.472 1.00 75.94 100 ARG A N 1
ATOM 805 C CA . ARG A 1 100 ? 0.471 10.717 -0.674 1.00 75.94 100 ARG A CA 1
ATOM 806 C C . ARG A 1 100 ? -0.151 10.524 -2.056 1.00 75.94 100 ARG A C 1
ATOM 808 O O . ARG A 1 100 ? -1.326 10.812 -2.238 1.00 75.94 100 ARG A O 1
ATOM 815 N N . ASN A 1 101 ? 0.645 10.051 -3.012 1.00 74.12 101 ASN A N 1
ATOM 816 C CA . ASN A 1 101 ? 0.261 9.967 -4.420 1.00 74.12 101 ASN A CA 1
ATOM 817 C C . ASN A 1 101 ? -0.104 8.541 -4.840 1.00 74.12 101 ASN A C 1
ATOM 819 O O . ASN A 1 101 ? -0.442 8.321 -5.997 1.00 74.12 101 ASN A O 1
ATOM 823 N N . ARG A 1 102 ? 0.055 7.547 -3.957 1.00 78.12 102 ARG A N 1
ATOM 824 C CA . ARG A 1 102 ? -0.171 6.138 -4.291 1.00 78.12 102 ARG A CA 1
ATOM 825 C C . ARG A 1 102 ? -1.136 5.532 -3.276 1.00 78.12 102 ARG A C 1
ATOM 827 O O . ARG A 1 102 ? -0.805 5.542 -2.090 1.00 78.12 102 ARG A O 1
ATOM 834 N N . PRO A 1 103 ? -2.289 4.999 -3.710 1.00 82.88 103 PRO A N 1
ATOM 835 C CA . PRO A 1 103 ? -3.196 4.333 -2.793 1.00 82.88 103 PRO A CA 1
ATOM 836 C C . PRO A 1 103 ? -2.526 3.087 -2.195 1.00 82.88 103 PRO A C 1
ATOM 838 O O . PRO A 1 103 ? -1.684 2.456 -2.846 1.00 82.88 103 PRO A O 1
ATOM 841 N N . PRO A 1 104 ? -2.877 2.722 -0.955 1.00 91.50 104 PRO A N 1
ATOM 842 C CA . PRO A 1 104 ? -2.465 1.453 -0.387 1.00 91.50 104 PRO A CA 1
ATOM 843 C C . PRO A 1 104 ? -3.238 0.297 -1.038 1.00 91.50 104 PRO A C 1
ATOM 845 O O . PRO A 1 104 ? -4.334 0.477 -1.569 1.00 91.50 104 PRO A O 1
ATOM 848 N N . VAL A 1 105 ? -2.702 -0.912 -0.923 1.00 93.44 105 VAL A N 1
ATOM 849 C CA . VAL A 1 105 ? -3.301 -2.143 -1.449 1.00 93.44 105 VAL A CA 1
ATOM 850 C C . VAL A 1 105 ? -3.451 -3.150 -0.320 1.00 93.44 105 VAL A C 1
ATOM 852 O O . VAL A 1 105 ? -2.534 -3.323 0.479 1.00 93.44 105 VAL A O 1
ATOM 855 N N . ILE A 1 106 ? -4.593 -3.830 -0.240 1.00 95.62 106 ILE A N 1
ATOM 856 C CA . ILE A 1 106 ? -4.820 -4.889 0.748 1.00 95.62 106 ILE A CA 1
ATOM 857 C C . ILE A 1 106 ? -4.711 -6.240 0.056 1.00 95.62 106 ILE A C 1
ATOM 859 O O . ILE A 1 106 ? -5.497 -6.541 -0.837 1.00 95.62 106 ILE A O 1
ATOM 863 N N . VAL A 1 107 ? -3.778 -7.072 0.512 1.00 96.06 107 VAL A N 1
ATOM 864 C CA . VAL A 1 107 ? -3.596 -8.446 0.030 1.00 96.06 107 VAL A CA 1
ATOM 865 C C . VAL A 1 107 ? -3.402 -9.363 1.227 1.00 96.06 107 VAL A C 1
ATOM 867 O O . VAL A 1 107 ? -2.584 -9.082 2.101 1.00 96.06 107 VAL A O 1
ATOM 870 N N . LYS A 1 108 ? -4.160 -10.467 1.278 1.00 94.94 108 LYS A N 1
ATOM 871 C CA . LYS A 1 108 ? -4.009 -11.534 2.290 1.00 94.94 108 LYS A CA 1
ATOM 872 C C . LYS A 1 108 ? -3.919 -11.005 3.733 1.00 94.94 108 LYS A C 1
ATOM 874 O O . LYS A 1 108 ? -3.028 -11.376 4.490 1.00 94.94 108 LYS A O 1
ATOM 879 N N . GLY A 1 109 ? -4.822 -10.093 4.102 1.00 95.81 109 GLY A N 1
ATOM 880 C CA . GLY A 1 109 ? -4.878 -9.525 5.458 1.00 95.81 109 GLY A CA 1
ATOM 881 C C . GLY A 1 109 ? -3.755 -8.536 5.793 1.00 95.81 109 GLY A C 1
ATOM 882 O O . GLY A 1 109 ? -3.616 -8.139 6.946 1.00 95.81 109 GLY A O 1
ATOM 883 N N . THR A 1 110 ? -2.962 -8.115 4.809 1.00 97.44 110 THR A N 1
ATOM 884 C CA . THR A 1 110 ? -1.898 -7.123 4.985 1.00 97.44 110 THR A CA 1
ATOM 885 C C . THR A 1 110 ? -2.178 -5.898 4.123 1.00 97.44 110 THR A C 1
ATOM 887 O O . THR A 1 110 ? -2.486 -6.020 2.937 1.00 97.44 110 THR A O 1
ATOM 890 N N . LEU A 1 111 ? -2.078 -4.713 4.723 1.00 96.88 111 LEU A N 1
ATOM 891 C CA . LEU A 1 111 ? -2.133 -3.428 4.031 1.00 96.88 111 LEU A CA 1
ATOM 892 C C . LEU A 1 111 ? -0.714 -3.047 3.588 1.00 96.88 111 LEU A C 1
ATOM 894 O O . LEU A 1 111 ? 0.186 -2.956 4.420 1.00 96.88 111 LEU A O 1
ATOM 898 N N . TYR A 1 112 ? -0.520 -2.813 2.296 1.00 96.31 112 TYR A N 1
ATOM 899 C CA . TYR A 1 112 ? 0.752 -2.437 1.686 1.00 96.31 112 TYR A CA 1
ATOM 900 C C . TYR A 1 112 ? 0.690 -1.032 1.105 1.00 96.31 112 TYR A C 1
ATOM 902 O O . TYR A 1 112 ? -0.335 -0.633 0.560 1.00 96.31 112 TYR A O 1
ATOM 910 N N . TRP A 1 113 ? 1.790 -0.287 1.164 1.00 94.00 113 TRP A N 1
ATOM 911 C CA . TRP A 1 113 ? 1.901 1.002 0.480 1.00 94.00 113 TRP A CA 1
ATOM 912 C C . TRP A 1 113 ? 3.347 1.349 0.145 1.00 94.00 113 TRP A C 1
ATOM 914 O O . TRP A 1 113 ? 4.289 0.893 0.793 1.00 94.00 113 TRP A O 1
ATOM 924 N N . MET A 1 114 ? 3.519 2.207 -0.859 1.00 92.38 114 MET A N 1
ATOM 925 C CA . MET A 1 114 ? 4.820 2.794 -1.176 1.00 92.38 114 MET A CA 1
ATOM 926 C C . MET A 1 114 ? 5.183 3.856 -0.138 1.00 92.38 114 MET A C 1
ATOM 928 O O . MET A 1 114 ? 4.327 4.649 0.256 1.00 92.38 114 MET A O 1
ATOM 932 N N . ILE A 1 115 ? 6.448 3.924 0.273 1.00 91.56 115 ILE A N 1
ATOM 933 C CA . ILE A 1 115 ? 6.938 5.000 1.147 1.00 91.56 115 ILE A CA 1
ATOM 934 C C . ILE A 1 115 ? 6.969 6.336 0.400 1.00 91.56 115 ILE A C 1
ATOM 936 O O . ILE A 1 115 ? 7.471 6.425 -0.723 1.00 91.56 115 ILE A O 1
ATOM 940 N N . ASP A 1 116 ? 6.541 7.410 1.065 1.00 88.19 116 ASP A N 1
ATOM 941 C CA . ASP A 1 116 ? 6.791 8.777 0.612 1.00 88.19 116 ASP A CA 1
ATOM 942 C C . ASP A 1 116 ? 8.253 9.163 0.866 1.00 88.19 116 ASP A C 1
ATOM 944 O O . ASP A 1 116 ? 8.620 9.704 1.913 1.00 88.19 116 ASP A O 1
ATOM 948 N N . ARG A 1 117 ? 9.123 8.874 -0.105 1.00 85.50 117 ARG A N 1
ATOM 949 C CA . ARG A 1 117 ? 10.557 9.189 0.002 1.00 85.50 117 ARG A CA 1
ATOM 950 C C . ARG A 1 117 ? 10.813 10.690 0.095 1.00 85.50 117 ARG A C 1
ATOM 952 O O . ARG A 1 117 ? 11.779 11.085 0.746 1.00 85.50 117 ARG A O 1
ATOM 959 N N . ARG A 1 118 ? 9.960 11.523 -0.517 1.00 82.81 118 ARG A N 1
ATOM 960 C CA . ARG A 1 118 ? 10.067 12.985 -0.435 1.00 82.81 118 ARG A CA 1
ATOM 961 C C . ARG A 1 118 ? 9.758 13.429 0.986 1.00 82.81 118 ARG A C 1
ATOM 963 O O . ARG A 1 118 ? 10.575 14.105 1.598 1.00 82.81 118 ARG A O 1
ATOM 970 N N . HIS A 1 119 ? 8.624 13.011 1.540 1.00 84.69 119 HIS A N 1
ATOM 971 C CA . HIS A 1 119 ? 8.254 13.335 2.916 1.00 84.69 119 HIS A CA 1
ATOM 972 C C . HIS A 1 119 ? 9.281 12.791 3.916 1.00 84.69 119 HIS A C 1
ATOM 974 O O . HIS A 1 119 ? 9.694 13.519 4.815 1.00 84.69 119 HIS A O 1
ATOM 980 N N . TYR A 1 120 ? 9.777 11.568 3.715 1.00 87.69 120 TYR A N 1
ATOM 981 C CA . TYR A 1 120 ? 10.852 11.009 4.531 1.00 87.69 120 TYR A CA 1
ATOM 982 C C . TYR A 1 120 ? 12.122 11.869 4.491 1.00 87.69 120 TYR A C 1
ATOM 984 O O . TYR A 1 120 ? 12.678 12.157 5.549 1.00 87.69 120 TYR A O 1
ATOM 992 N N . TYR A 1 121 ? 12.555 12.309 3.303 1.00 86.12 121 TYR A N 1
ATOM 993 C CA . TYR A 1 121 ? 13.720 13.183 3.118 1.00 86.12 121 TYR A CA 1
ATOM 994 C C . TYR A 1 121 ? 13.588 14.482 3.918 1.00 86.12 121 TYR A C 1
ATOM 996 O O . TYR A 1 121 ? 14.521 14.874 4.622 1.00 86.12 121 TYR A O 1
ATOM 1004 N N . TRP A 1 122 ? 12.411 15.115 3.874 1.00 84.62 122 TRP A N 1
ATOM 1005 C CA . TRP A 1 122 ? 12.131 16.327 4.650 1.00 84.62 122 TRP A CA 1
ATOM 1006 C C . TRP A 1 122 ? 12.154 16.074 6.160 1.00 84.62 122 TRP A C 1
ATOM 1008 O O . TRP A 1 122 ? 12.753 16.852 6.900 1.00 84.62 122 TRP A O 1
ATOM 1018 N N . LEU A 1 123 ? 11.550 14.975 6.624 1.00 85.62 123 LEU A N 1
ATOM 1019 C CA . LEU A 1 123 ? 11.528 14.610 8.047 1.00 85.62 123 LEU A CA 1
ATOM 1020 C C . LEU A 1 123 ? 12.915 14.221 8.579 1.00 85.62 123 LEU A C 1
ATOM 1022 O O . LEU A 1 123 ? 13.202 14.408 9.761 1.00 85.62 123 LEU A O 1
ATOM 1026 N N . ASN A 1 124 ? 13.786 13.700 7.715 1.00 87.00 124 ASN A N 1
ATOM 1027 C CA . ASN A 1 124 ? 15.085 13.151 8.088 1.00 87.00 124 ASN A CA 1
ATOM 1028 C C . ASN A 1 124 ? 16.252 13.992 7.576 1.00 87.00 124 ASN A C 1
ATOM 1030 O O . ASN A 1 124 ? 17.295 13.441 7.255 1.00 87.00 124 ASN A O 1
ATOM 1034 N N . SER A 1 125 ? 16.118 15.320 7.529 1.00 86.44 125 SER A N 1
ATOM 1035 C CA . SER A 1 125 ? 17.253 16.230 7.286 1.00 86.44 125 SER A CA 1
ATOM 1036 C C . SER A 1 125 ? 18.055 15.898 6.017 1.00 86.44 125 SER A C 1
ATOM 1038 O O . SER A 1 125 ? 19.278 16.003 6.007 1.00 86.44 125 SER A O 1
ATOM 1040 N N . GLY A 1 126 ? 17.373 15.450 4.963 1.00 83.81 126 GLY A N 1
ATOM 1041 C CA . GLY A 1 126 ? 17.989 15.099 3.688 1.00 83.81 126 GLY A CA 1
ATOM 1042 C C . GLY A 1 126 ? 18.453 13.644 3.544 1.00 83.81 126 GLY A C 1
ATOM 1043 O O . GLY A 1 126 ? 18.975 13.262 2.496 1.00 83.81 126 GLY A O 1
ATOM 1044 N N . PHE A 1 127 ? 18.245 12.790 4.549 1.00 85.00 127 PHE A N 1
ATOM 1045 C CA . PHE A 1 127 ? 18.492 11.355 4.404 1.00 85.00 127 PHE A CA 1
ATOM 1046 C C . PHE A 1 127 ? 17.361 10.675 3.628 1.00 85.00 127 PHE A C 1
ATOM 1048 O O . PHE A 1 127 ? 16.180 10.913 3.876 1.00 85.00 127 PHE A O 1
ATOM 1055 N N . ARG A 1 128 ? 17.722 9.780 2.706 1.00 83.06 128 ARG A N 1
ATOM 1056 C CA . ARG A 1 128 ? 16.770 8.955 1.951 1.00 83.06 128 ARG A CA 1
ATOM 1057 C C . ARG A 1 128 ? 16.612 7.583 2.611 1.00 83.06 128 ARG A C 1
ATOM 1059 O O . ARG A 1 128 ? 17.575 7.094 3.206 1.00 83.06 128 ARG A O 1
ATOM 1066 N N . PRO A 1 129 ? 15.424 6.959 2.535 1.00 85.75 129 PRO A N 1
ATOM 1067 C CA . PRO A 1 129 ? 15.240 5.633 3.103 1.00 85.75 129 PRO A CA 1
ATOM 1068 C C . PRO A 1 129 ? 15.987 4.592 2.249 1.00 85.75 129 PRO A C 1
ATOM 1070 O O . PRO A 1 129 ? 16.117 4.781 1.032 1.00 85.75 129 PRO A O 1
ATOM 1073 N N . PRO A 1 130 ? 16.471 3.483 2.830 1.00 86.62 130 PRO A N 1
ATOM 1074 C CA . PRO A 1 130 ? 17.035 2.380 2.057 1.00 86.62 130 PRO A CA 1
ATOM 1075 C C . PRO A 1 130 ? 16.076 1.911 0.955 1.00 86.62 130 PRO A C 1
ATOM 1077 O O . PRO A 1 130 ? 14.857 1.928 1.121 1.00 86.62 130 PRO A O 1
ATOM 1080 N N . PHE A 1 131 ? 16.611 1.486 -0.193 1.00 83.50 131 PHE A N 1
ATOM 1081 C CA . PHE A 1 131 ? 15.780 0.929 -1.269 1.00 83.50 131 PHE A CA 1
ATOM 1082 C C . PHE A 1 131 ? 15.024 -0.324 -0.806 1.00 83.50 131 PHE A C 1
ATOM 1084 O O . PHE A 1 131 ? 13.840 -0.469 -1.112 1.00 83.50 131 PHE A O 1
ATOM 1091 N N . SER A 1 132 ? 15.685 -1.152 0.009 1.00 87.62 132 SER A N 1
ATOM 1092 C CA . SER A 1 132 ? 15.137 -2.365 0.622 1.00 87.62 132 SER A CA 1
ATOM 1093 C C . SER A 1 132 ? 13.898 -2.130 1.481 1.00 87.62 132 SER A C 1
ATOM 1095 O O . SER A 1 132 ? 13.183 -3.078 1.774 1.00 87.62 132 SER A O 1
ATOM 1097 N N . ASP A 1 133 ? 13.632 -0.881 1.863 1.00 90.69 133 ASP A N 1
ATOM 1098 C CA . ASP A 1 133 ? 12.491 -0.538 2.698 1.00 90.69 133 ASP A CA 1
ATOM 1099 C C . ASP A 1 133 ? 11.347 0.116 1.924 1.00 90.69 133 ASP A C 1
ATOM 1101 O O . ASP A 1 133 ? 10.349 0.459 2.532 1.00 90.69 133 ASP A O 1
ATOM 1105 N N . SER A 1 134 ? 11.441 0.288 0.600 1.00 90.38 134 SER A N 1
ATOM 1106 C CA . SER A 1 134 ? 10.545 1.182 -0.161 1.00 90.38 134 SER A CA 1
ATOM 1107 C C . SER A 1 134 ? 9.050 0.827 -0.124 1.00 90.38 134 SER A C 1
ATOM 1109 O O . SER A 1 134 ? 8.231 1.692 -0.452 1.00 90.38 134 SER A O 1
ATOM 1111 N N . ILE A 1 135 ? 8.688 -0.400 0.257 1.00 94.25 135 ILE A N 1
ATOM 1112 C CA . ILE A 1 135 ? 7.305 -0.818 0.497 1.00 94.25 135 ILE A CA 1
ATOM 1113 C C . ILE A 1 135 ? 7.120 -1.052 1.994 1.00 94.25 135 ILE A C 1
ATOM 1115 O O . ILE A 1 135 ? 7.855 -1.819 2.611 1.00 94.25 135 ILE A O 1
ATOM 1119 N N . MET A 1 136 ? 6.092 -0.442 2.569 1.00 95.25 136 MET A N 1
ATOM 1120 C CA . MET A 1 136 ? 5.629 -0.775 3.909 1.00 95.25 136 MET A CA 1
ATOM 1121 C C . MET A 1 136 ? 4.542 -1.838 3.869 1.00 95.25 136 MET A C 1
ATOM 1123 O O . MET A 1 136 ? 3.738 -1.891 2.938 1.00 95.25 136 MET A O 1
ATOM 1127 N N . SER A 1 137 ? 4.497 -2.638 4.928 1.00 96.50 137 SER A N 1
ATOM 1128 C CA . SER A 1 137 ? 3.433 -3.595 5.201 1.00 96.50 137 SER A CA 1
ATOM 1129 C C . SER A 1 137 ? 2.900 -3.405 6.616 1.00 96.50 137 SER A C 1
ATOM 1131 O O . SER A 1 137 ? 3.681 -3.214 7.548 1.00 96.50 137 SER A O 1
ATOM 1133 N N . PHE A 1 138 ? 1.592 -3.529 6.786 1.00 97.31 138 PHE A N 1
ATOM 1134 C CA . PHE A 1 138 ? 0.919 -3.559 8.078 1.00 97.31 138 PHE A CA 1
ATOM 1135 C C . PHE A 1 138 ? -0.009 -4.767 8.128 1.00 97.31 138 PHE A C 1
ATOM 1137 O O . PHE A 1 138 ? -0.983 -4.840 7.372 1.00 97.31 138 PHE A O 1
ATOM 1144 N N . ASN A 1 139 ? 0.309 -5.732 8.989 1.00 97.06 139 ASN A N 1
ATOM 1145 C CA . ASN A 1 139 ? -0.557 -6.881 9.210 1.00 97.06 139 ASN A CA 1
ATOM 1146 C C . ASN A 1 139 ? -1.796 -6.415 9.984 1.00 97.06 139 ASN A C 1
ATOM 1148 O O . ASN A 1 139 ? -1.683 -5.889 11.084 1.00 97.06 139 ASN A O 1
ATOM 1152 N N . ILE A 1 140 ? -2.983 -6.589 9.408 1.00 97.00 140 ILE A N 1
ATOM 1153 C CA . ILE A 1 140 ? -4.228 -6.050 9.973 1.00 97.00 140 ILE A CA 1
ATOM 1154 C C . ILE A 1 140 ? -4.627 -6.763 11.274 1.00 97.00 140 ILE A C 1
ATOM 1156 O O . ILE A 1 140 ? -5.253 -6.159 12.148 1.00 97.00 140 ILE A O 1
ATOM 1160 N N . GLU A 1 141 ? -4.300 -8.049 11.392 1.00 95.44 141 GLU A N 1
ATOM 1161 C CA . GLU A 1 141 ? -4.661 -8.878 12.541 1.00 95.44 141 GLU A CA 1
ATOM 1162 C C . GLU A 1 141 ? -3.688 -8.695 13.702 1.00 95.44 141 GLU A C 1
ATOM 1164 O O . GLU A 1 141 ? -4.123 -8.497 14.836 1.00 95.44 141 GLU A O 1
ATOM 1169 N N . THR A 1 142 ? -2.383 -8.749 13.422 1.00 96.00 142 THR A N 1
ATOM 1170 C CA . THR A 1 142 ? -1.336 -8.628 14.451 1.00 96.00 142 THR A CA 1
ATOM 1171 C C . THR A 1 142 ? -0.946 -7.184 14.736 1.00 96.00 142 THR A C 1
ATOM 1173 O O . THR A 1 142 ? -0.346 -6.913 15.770 1.00 96.00 142 THR A O 1
ATOM 1176 N N . GLU A 1 143 ? -1.313 -6.256 13.849 1.00 95.69 143 GLU A N 1
ATOM 1177 C CA . GLU A 1 143 ? -0.962 -4.831 13.906 1.00 95.69 143 GLU A CA 1
ATOM 1178 C C . GLU A 1 143 ? 0.546 -4.573 13.842 1.00 95.69 143 GLU A C 1
ATOM 1180 O O . GLU A 1 143 ? 1.043 -3.528 14.260 1.00 95.69 143 GLU A O 1
ATOM 1185 N N . GLU A 1 144 ? 1.286 -5.527 13.286 1.00 96.31 144 GLU A N 1
ATOM 1186 C CA . GLU A 1 144 ? 2.728 -5.439 13.141 1.00 96.31 144 GLU A CA 1
ATOM 1187 C C . GLU A 1 144 ? 3.105 -4.725 11.842 1.00 96.31 144 GLU A C 1
ATOM 1189 O O . GLU A 1 144 ? 2.592 -5.020 10.755 1.00 96.31 144 GLU A O 1
ATOM 1194 N N . PHE A 1 145 ? 4.052 -3.797 11.963 1.00 96.38 145 PHE A N 1
ATOM 1195 C CA . PHE A 1 145 ? 4.678 -3.133 10.830 1.00 96.38 145 PHE A CA 1
ATOM 1196 C C . PHE A 1 145 ? 5.850 -3.946 10.290 1.00 96.38 145 PHE A C 1
ATOM 1198 O O . PHE A 1 145 ? 6.598 -4.583 11.032 1.00 96.38 145 PHE A O 1
ATOM 1205 N N . GLY A 1 146 ? 6.058 -3.846 8.985 1.00 95.38 146 GLY A N 1
ATOM 1206 C CA . GLY A 1 146 ? 7.214 -4.398 8.301 1.00 95.38 146 GLY A CA 1
ATOM 1207 C C . GLY A 1 146 ? 7.574 -3.587 7.068 1.00 95.38 146 GLY A C 1
ATOM 1208 O O . GLY A 1 146 ? 6.848 -2.676 6.656 1.00 95.38 146 GLY A O 1
ATOM 1209 N N . THR A 1 147 ? 8.710 -3.941 6.480 1.00 95.12 147 THR A N 1
ATOM 1210 C CA . THR A 1 147 ? 9.145 -3.420 5.189 1.00 95.12 147 THR A CA 1
ATOM 1211 C C . THR A 1 147 ? 9.392 -4.548 4.202 1.00 95.12 147 THR A C 1
ATOM 1213 O O . THR A 1 147 ? 9.583 -5.717 4.564 1.00 95.12 147 THR A O 1
ATOM 1216 N N . LEU A 1 148 ? 9.341 -4.182 2.929 1.00 93.75 148 LEU A N 1
ATOM 1217 C CA . LEU A 1 148 ? 9.596 -5.060 1.812 1.00 93.75 148 LEU A CA 1
ATOM 1218 C C . LEU A 1 148 ? 10.413 -4.318 0.751 1.00 93.75 148 LEU A C 1
ATOM 1220 O O . LEU A 1 148 ? 10.107 -3.184 0.372 1.00 93.75 148 LEU A O 1
ATOM 1224 N N . GLU A 1 149 ? 11.431 -5.004 0.238 1.00 91.31 149 GLU A N 1
ATOM 1225 C CA . GLU A 1 149 ? 12.175 -4.541 -0.922 1.00 91.31 149 GLU A CA 1
ATOM 1226 C C . GLU A 1 149 ? 11.291 -4.703 -2.163 1.00 91.31 149 GLU A C 1
ATOM 1228 O O . GLU A 1 149 ? 10.768 -5.801 -2.392 1.00 91.31 149 GLU A O 1
ATOM 1233 N N . PRO A 1 150 ? 11.080 -3.647 -2.964 1.00 88.19 150 PRO A N 1
ATOM 1234 C CA . PRO A 1 150 ? 10.346 -3.777 -4.211 1.00 88.19 150 PRO A CA 1
ATOM 1235 C C . PRO A 1 150 ? 11.119 -4.672 -5.184 1.00 88.19 150 PRO A C 1
ATOM 1237 O O . PRO A 1 150 ? 12.341 -4.597 -5.304 1.00 88.19 150 PRO A O 1
ATOM 1240 N N . GLY A 1 151 ? 10.383 -5.535 -5.877 1.00 81.62 151 GLY A N 1
ATOM 1241 C CA . GLY A 1 151 ? 10.920 -6.377 -6.935 1.00 81.62 151 GLY A CA 1
ATOM 1242 C C . GLY A 1 151 ? 11.158 -5.630 -8.239 1.00 81.62 151 GLY A C 1
ATOM 1243 O O . GLY A 1 151 ? 11.197 -4.404 -8.301 1.00 81.62 151 GLY A O 1
ATOM 1244 N N . GLY A 1 152 ? 11.260 -6.407 -9.315 1.00 73.00 152 GLY A N 1
ATOM 1245 C CA . GLY A 1 152 ? 11.410 -5.880 -10.663 1.00 73.00 152 GLY A CA 1
ATOM 1246 C C . GLY A 1 152 ? 12.870 -5.668 -11.046 1.00 73.00 152 GLY A C 1
ATOM 1247 O O . GLY A 1 152 ? 13.728 -6.524 -10.802 1.00 73.00 152 GLY A O 1
ATOM 1248 N N . ARG A 1 153 ? 13.155 -4.559 -11.731 1.00 71.25 153 ARG A N 1
ATOM 1249 C CA . ARG A 1 153 ? 14.503 -4.286 -12.239 1.00 71.25 153 ARG A CA 1
ATOM 1250 C C . ARG A 1 153 ? 15.456 -4.015 -11.080 1.00 71.25 153 ARG A C 1
ATOM 1252 O O . ARG A 1 153 ? 15.114 -3.348 -10.111 1.00 71.25 153 ARG A O 1
ATOM 1259 N N . LYS A 1 154 ? 16.699 -4.482 -11.209 1.00 68.50 154 LYS A N 1
ATOM 1260 C CA . LYS A 1 154 ? 17.770 -4.053 -10.306 1.00 68.50 154 LYS A CA 1
ATOM 1261 C C . LYS A 1 154 ? 18.038 -2.574 -10.566 1.00 68.50 154 LYS A C 1
ATOM 1263 O O . LYS A 1 154 ? 18.680 -2.224 -11.555 1.00 68.50 154 LYS A O 1
ATOM 1268 N N . TYR A 1 155 ? 17.526 -1.711 -9.701 1.00 65.31 155 TYR A N 1
ATOM 1269 C CA . TYR A 1 155 ? 17.896 -0.305 -9.712 1.00 65.31 155 TYR A CA 1
ATOM 1270 C C . TYR A 1 155 ? 19.333 -0.191 -9.212 1.00 65.31 155 TYR A C 1
ATOM 1272 O O . TYR A 1 155 ? 19.713 -0.855 -8.245 1.00 65.31 155 TYR A O 1
ATOM 1280 N N . SER A 1 156 ? 20.153 0.621 -9.882 1.00 53.19 156 SER A N 1
ATOM 1281 C CA . SER A 1 156 ? 21.502 0.890 -9.390 1.00 53.19 156 SER A CA 1
ATOM 1282 C C . SER A 1 156 ? 21.375 1.572 -8.030 1.00 53.19 156 SER A C 1
ATOM 1284 O O . SER A 1 156 ? 20.984 2.733 -7.945 1.00 53.19 156 SER A O 1
ATOM 1286 N N . THR A 1 157 ? 21.679 0.838 -6.961 1.00 51.12 157 THR A N 1
ATOM 1287 C CA . THR A 1 157 ? 21.630 1.305 -5.566 1.00 51.12 157 THR A CA 1
ATOM 1288 C C . THR A 1 157 ? 22.660 2.389 -5.266 1.00 51.12 157 THR A C 1
ATOM 1290 O O . THR A 1 157 ? 22.655 2.974 -4.184 1.00 51.12 157 THR A O 1
ATOM 1293 N N . THR A 1 158 ? 23.528 2.703 -6.230 1.00 48.41 158 THR A N 1
ATOM 1294 C CA . THR A 1 158 ? 24.319 3.929 -6.248 1.00 48.41 158 THR A CA 1
ATOM 1295 C C . THR A 1 158 ? 23.392 5.112 -6.515 1.00 48.41 158 THR A C 1
ATOM 1297 O O . THR A 1 158 ? 23.398 5.699 -7.599 1.00 48.41 158 THR A O 1
ATOM 1300 N N . GLU A 1 159 ? 22.565 5.451 -5.529 1.00 51.88 159 GLU A N 1
ATOM 1301 C CA . GLU A 1 159 ? 21.919 6.751 -5.513 1.00 51.88 159 GLU A CA 1
ATOM 1302 C C . GLU A 1 159 ? 23.012 7.825 -5.641 1.00 51.88 159 GLU A C 1
ATOM 1304 O O . GLU A 1 159 ? 24.033 7.747 -4.944 1.00 51.88 159 GLU A O 1
ATOM 1309 N N . PRO A 1 160 ? 22.861 8.816 -6.534 1.00 44.06 160 PRO A N 1
ATOM 1310 C CA . PRO A 1 160 ? 23.872 9.848 -6.666 1.00 44.06 160 PRO A CA 1
ATOM 1311 C C . PRO A 1 160 ? 23.964 10.605 -5.337 1.00 44.06 160 PRO A C 1
ATOM 1313 O O . PRO A 1 160 ? 22.967 11.139 -4.853 1.00 44.06 160 PRO A O 1
ATOM 1316 N N . ARG A 1 161 ? 25.165 10.664 -4.748 1.00 43.94 161 ARG A N 1
ATOM 1317 C CA . ARG A 1 161 ? 25.481 11.394 -3.501 1.00 43.94 161 ARG A CA 1
ATOM 1318 C C . ARG A 1 161 ? 25.419 12.928 -3.658 1.00 43.94 161 ARG A C 1
ATOM 1320 O O . ARG A 1 161 ? 26.251 13.639 -3.109 1.00 43.94 161 ARG A O 1
ATOM 1327 N N . GLY A 1 162 ? 24.477 13.449 -4.437 1.00 44.03 162 GLY A N 1
ATOM 1328 C CA . GLY A 1 162 ? 24.340 14.877 -4.713 1.00 44.03 162 GLY A CA 1
ATOM 1329 C C . GLY A 1 162 ? 22.943 15.383 -4.381 1.00 44.03 162 GLY A C 1
ATOM 1330 O O . GLY A 1 162 ? 21.954 14.791 -4.821 1.00 44.03 162 GLY A O 1
ATOM 1331 N N . GLU A 1 163 ? 22.893 16.513 -3.672 1.00 46.16 163 GLU A N 1
ATOM 1332 C CA . GLU A 1 163 ? 21.693 17.251 -3.232 1.00 46.16 163 GLU A CA 1
ATOM 1333 C C . GLU A 1 163 ? 20.734 17.652 -4.374 1.00 46.16 163 GLU A C 1
ATOM 1335 O O . GLU A 1 163 ? 19.598 18.030 -4.113 1.00 46.16 163 GLU A O 1
ATOM 1340 N N . TYR A 1 164 ? 21.146 17.507 -5.640 1.00 45.78 164 TYR A N 1
ATOM 1341 C CA . TYR A 1 164 ? 20.394 17.949 -6.823 1.00 45.78 164 TYR A CA 1
ATOM 1342 C C . TYR A 1 164 ? 20.293 16.903 -7.934 1.00 45.78 164 TYR A C 1
ATOM 1344 O O . TYR A 1 164 ? 20.031 17.228 -9.091 1.00 45.78 164 TYR A O 1
ATOM 1352 N N . SER A 1 165 ? 20.523 15.626 -7.629 1.00 44.19 165 SER A N 1
ATOM 1353 C CA . SER A 1 165 ? 20.327 14.611 -8.658 1.00 44.19 165 SER A CA 1
ATOM 1354 C C . SER A 1 165 ? 18.836 14.347 -8.877 1.00 44.19 165 SER A C 1
ATOM 1356 O O . SER A 1 165 ? 18.151 13.797 -8.012 1.00 44.19 165 SER A O 1
ATOM 1358 N N . ASN A 1 166 ? 18.366 14.640 -10.093 1.00 45.06 166 ASN A N 1
ATOM 1359 C CA . ASN A 1 166 ? 17.081 14.223 -10.677 1.00 45.06 166 ASN A CA 1
ATOM 1360 C C . ASN A 1 166 ? 16.834 12.688 -10.640 1.00 45.06 166 ASN A C 1
ATOM 1362 O O . ASN A 1 166 ? 15.885 12.188 -11.230 1.00 45.06 166 ASN A O 1
ATOM 1366 N N . GLY A 1 167 ? 17.658 11.907 -9.931 1.00 46.00 167 GLY A N 1
ATOM 1367 C CA . GLY A 1 167 ? 17.517 10.466 -9.712 1.00 46.00 167 GLY A CA 1
ATOM 1368 C C . GLY A 1 167 ? 16.423 10.071 -8.714 1.00 46.00 167 GLY A C 1
ATOM 1369 O O . GLY A 1 167 ? 16.269 8.888 -8.437 1.00 46.00 167 GLY A O 1
ATOM 1370 N N . MET A 1 168 ? 15.641 11.024 -8.190 1.00 50.06 168 MET A N 1
ATOM 1371 C CA . MET A 1 168 ? 14.426 10.724 -7.413 1.00 50.06 168 MET A CA 1
ATOM 1372 C C . MET A 1 168 ? 13.343 10.029 -8.267 1.00 50.06 168 MET A C 1
ATOM 1374 O O . MET A 1 168 ? 12.423 9.415 -7.729 1.00 50.06 168 MET A O 1
ATOM 1378 N N . LEU A 1 169 ? 13.483 10.090 -9.597 1.00 49.44 169 LEU A N 1
ATOM 1379 C CA . LEU A 1 169 ? 12.512 9.616 -10.582 1.00 49.44 169 LEU A CA 1
ATOM 1380 C C . LEU A 1 169 ? 12.344 8.085 -10.646 1.00 49.44 169 LEU A C 1
ATOM 1382 O O . LEU A 1 169 ? 11.283 7.635 -11.066 1.00 49.44 169 LEU A O 1
ATOM 1386 N N . SER A 1 170 ? 13.318 7.270 -10.216 1.00 58.72 170 SER A N 1
ATOM 1387 C CA . SER A 1 170 ? 13.256 5.816 -10.470 1.00 58.72 170 SER A CA 1
ATOM 1388 C C . SER A 1 170 ? 12.206 5.071 -9.638 1.00 58.72 170 SER A C 1
ATOM 1390 O O . SER A 1 170 ? 11.581 4.148 -10.143 1.00 58.72 170 SER A O 1
ATOM 1392 N N . ILE A 1 171 ? 11.961 5.481 -8.388 1.00 62.06 171 ILE A N 1
ATOM 1393 C CA . ILE A 1 171 ? 10.921 4.865 -7.537 1.00 62.06 171 ILE A CA 1
ATOM 1394 C C . ILE A 1 171 ? 9.568 5.557 -7.699 1.00 62.06 171 ILE A C 1
ATOM 1396 O O . ILE A 1 171 ? 8.537 4.942 -7.442 1.00 62.06 171 ILE A O 1
ATOM 1400 N N . GLY A 1 172 ? 9.536 6.808 -8.172 1.00 63.12 172 GLY A N 1
ATOM 1401 C CA . GLY A 1 172 ? 8.274 7.488 -8.488 1.00 63.12 172 GLY A CA 1
ATOM 1402 C C . GLY A 1 172 ? 7.416 6.697 -9.484 1.00 63.12 172 GLY A C 1
ATOM 1403 O O . GLY A 1 172 ? 6.190 6.747 -9.422 1.00 63.12 172 GLY A O 1
ATOM 1404 N N . GLN A 1 173 ? 8.064 5.891 -10.327 1.00 73.69 173 GLN A N 1
ATOM 1405 C CA . GLN A 1 173 ? 7.453 5.011 -11.321 1.00 73.69 173 GLN A CA 1
ATOM 1406 C C . GLN A 1 173 ? 6.874 3.711 -10.745 1.00 73.69 173 GLN A C 1
ATOM 1408 O O . GLN A 1 173 ? 6.115 3.037 -11.437 1.00 73.69 173 GLN A O 1
ATOM 1413 N N . LEU A 1 174 ? 7.185 3.376 -9.490 1.00 85.44 174 LEU A N 1
ATOM 1414 C CA . LEU A 1 174 ? 6.671 2.183 -8.830 1.00 85.44 174 LEU A CA 1
ATOM 1415 C C . LEU A 1 174 ? 5.275 2.427 -8.251 1.00 85.44 174 LEU A C 1
ATOM 1417 O O . LEU A 1 174 ? 5.009 3.431 -7.579 1.00 85.44 174 LEU A O 1
ATOM 1421 N N . HIS A 1 175 ? 4.393 1.465 -8.483 1.00 86.75 175 HIS A N 1
ATOM 1422 C CA . HIS A 1 175 ? 3.044 1.429 -7.939 1.00 86.75 175 HIS A CA 1
ATOM 1423 C C . HIS A 1 175 ? 2.689 0.013 -7.497 1.00 86.75 175 HIS A C 1
ATOM 1425 O O . HIS A 1 175 ? 3.163 -0.957 -8.082 1.00 86.75 175 HIS A O 1
ATOM 1431 N N . LEU A 1 176 ? 1.853 -0.104 -6.469 1.00 91.81 176 LEU A N 1
ATOM 1432 C CA . LEU A 1 176 ? 1.346 -1.389 -6.004 1.00 91.81 176 LEU A CA 1
ATOM 1433 C C . LEU A 1 176 ? -0.075 -1.575 -6.503 1.00 91.81 176 LEU A C 1
ATOM 1435 O O . LEU A 1 176 ? -0.867 -0.644 -6.440 1.00 91.81 176 LEU A O 1
ATOM 1439 N N . SER A 1 177 ? -0.404 -2.789 -6.918 1.00 92.25 177 SER A N 1
ATOM 1440 C CA . SER A 1 177 ? -1.765 -3.190 -7.256 1.00 92.25 177 SER A CA 1
ATOM 1441 C C . SER A 1 177 ? -2.054 -4.588 -6.709 1.00 92.25 177 SER A C 1
ATOM 1443 O O . SER A 1 177 ? -1.152 -5.281 -6.231 1.00 92.25 177 SER A O 1
ATOM 1445 N N . GLU A 1 178 ? -3.314 -4.997 -6.755 1.00 91.94 178 GLU A N 1
ATOM 1446 C CA . GLU A 1 178 ? -3.747 -6.359 -6.443 1.00 91.94 178 GLU A CA 1
ATOM 1447 C C . GLU A 1 178 ? -4.086 -7.073 -7.751 1.00 91.94 178 GLU A C 1
ATOM 1449 O O . GLU A 1 178 ? -4.714 -6.492 -8.637 1.00 91.94 178 GLU A O 1
ATOM 1454 N N . ILE A 1 179 ? -3.621 -8.312 -7.892 1.00 89.62 179 ILE A N 1
ATOM 1455 C CA . ILE A 1 179 ? -3.914 -9.154 -9.050 1.00 89.62 179 ILE A CA 1
ATOM 1456 C C . ILE A 1 179 ? -4.089 -10.604 -8.603 1.00 89.62 179 ILE A C 1
ATOM 1458 O O . ILE A 1 179 ? -3.175 -11.214 -8.049 1.00 89.62 179 ILE A O 1
ATOM 1462 N N . ASP A 1 180 ? -5.265 -11.167 -8.864 1.00 89.75 180 ASP A N 1
ATOM 1463 C CA . ASP A 1 180 ? -5.614 -12.560 -8.553 1.00 89.75 180 ASP A CA 1
ATOM 1464 C C . ASP A 1 180 ? -5.364 -12.968 -7.082 1.00 89.75 180 ASP A C 1
ATOM 1466 O O . ASP A 1 180 ? -4.987 -14.100 -6.778 1.00 89.75 180 ASP A O 1
ATOM 1470 N N . GLY A 1 181 ? -5.571 -12.044 -6.146 1.00 91.31 181 GLY A N 1
ATOM 1471 C CA . GLY A 1 181 ? -5.336 -12.208 -4.712 1.00 91.31 181 GLY A CA 1
ATOM 1472 C C . GLY A 1 181 ? -3.871 -12.080 -4.290 1.00 91.31 181 GLY A C 1
ATOM 1473 O O . GLY A 1 181 ? -3.542 -12.418 -3.150 1.00 91.31 181 GLY A O 1
ATOM 1474 N N . GLU A 1 182 ? -2.994 -11.616 -5.179 1.00 94.31 182 GLU A N 1
ATOM 1475 C CA . GLU A 1 182 ? -1.561 -11.444 -4.947 1.00 94.31 182 GLU A CA 1
ATOM 1476 C C . GLU A 1 182 ? -1.137 -9.975 -5.055 1.00 94.31 182 GLU A C 1
ATOM 1478 O O . GLU A 1 182 ? -1.741 -9.163 -5.759 1.00 94.31 182 GLU A O 1
ATOM 1483 N N . LEU A 1 183 ? -0.051 -9.630 -4.360 1.00 96.00 183 LEU A N 1
ATOM 1484 C CA . LEU A 1 183 ? 0.531 -8.294 -4.418 1.00 96.00 183 LEU A CA 1
ATOM 1485 C C . LEU A 1 183 ? 1.337 -8.139 -5.712 1.00 96.00 183 LEU A C 1
ATOM 1487 O O . LEU A 1 183 ? 2.286 -8.888 -5.963 1.00 96.00 183 LEU A O 1
ATOM 1491 N N . CYS A 1 184 ? 0.974 -7.137 -6.507 1.00 94.50 184 CYS A N 1
ATOM 1492 C CA . CYS A 1 184 ? 1.630 -6.782 -7.755 1.00 94.50 184 CYS A CA 1
ATOM 1493 C C . CYS A 1 184 ? 2.419 -5.484 -7.605 1.00 94.50 184 CYS A C 1
ATOM 1495 O O . CYS A 1 184 ? 1.916 -4.497 -7.071 1.00 94.50 184 CYS A O 1
ATOM 1497 N N . LEU A 1 185 ? 3.634 -5.465 -8.141 1.00 93.38 185 LEU A N 1
ATOM 1498 C CA . LEU A 1 185 ? 4.413 -4.258 -8.365 1.00 93.38 185 LEU A CA 1
ATOM 1499 C C . LEU A 1 185 ? 4.361 -3.907 -9.850 1.00 93.38 185 LEU A C 1
ATOM 1501 O O . LEU A 1 185 ? 4.746 -4.708 -10.704 1.00 93.38 185 LEU A O 1
ATOM 1505 N N . CYS A 1 186 ? 3.903 -2.697 -10.126 1.00 90.38 186 CYS A N 1
ATOM 1506 C CA . CYS A 1 186 ? 3.860 -2.070 -11.435 1.00 90.38 186 CYS A CA 1
ATOM 1507 C C . CYS A 1 186 ? 5.074 -1.141 -11.566 1.00 90.38 186 CYS A C 1
ATOM 1509 O O . CYS A 1 186 ? 5.165 -0.144 -10.849 1.00 90.38 186 CYS A O 1
ATOM 1511 N N . ASP A 1 187 ? 5.999 -1.475 -12.464 1.00 88.38 187 ASP A N 1
ATOM 1512 C CA . ASP A 1 187 ? 7.221 -0.713 -12.749 1.00 88.38 187 ASP A CA 1
ATOM 1513 C C . ASP A 1 187 ? 7.159 -0.130 -14.167 1.00 88.38 187 ASP A C 1
ATOM 1515 O O . ASP A 1 187 ? 7.300 -0.847 -15.164 1.00 88.38 187 ASP A O 1
ATOM 1519 N N . PHE A 1 188 ? 6.914 1.179 -14.255 1.00 82.50 188 PHE A N 1
ATOM 1520 C CA . PHE A 1 188 ? 6.875 1.907 -15.521 1.00 82.50 188 PHE A CA 1
ATOM 1521 C C . PHE A 1 188 ? 8.276 2.328 -15.957 1.00 82.50 188 PHE A C 1
ATOM 1523 O O . PHE A 1 188 ? 8.869 3.242 -15.395 1.00 82.50 188 PHE A O 1
ATOM 1530 N N . ASN A 1 189 ? 8.780 1.743 -17.039 1.00 78.25 189 ASN A N 1
ATOM 1531 C CA . ASN A 1 189 ? 10.013 2.183 -17.669 1.00 78.25 189 ASN A CA 1
ATOM 1532 C C . ASN A 1 189 ? 9.727 3.227 -18.748 1.00 78.25 189 ASN A C 1
ATOM 1534 O O . ASN A 1 189 ? 9.284 2.890 -19.850 1.00 78.25 189 ASN A O 1
ATOM 1538 N N . SER A 1 190 ? 10.049 4.484 -18.449 1.00 69.62 190 SER A N 1
ATOM 1539 C CA . SER A 1 190 ? 9.804 5.583 -19.380 1.00 69.62 190 SER A CA 1
ATOM 1540 C C . SER A 1 190 ? 10.722 5.616 -20.595 1.00 69.62 190 SER A C 1
ATOM 1542 O O . SER A 1 190 ? 10.334 6.122 -21.641 1.00 69.62 190 SER A O 1
ATOM 1544 N N . THR A 1 191 ? 11.926 5.059 -20.490 1.00 73.62 191 THR A N 1
ATOM 1545 C CA . THR A 1 191 ? 12.879 5.015 -21.607 1.00 73.62 191 THR A CA 1
ATOM 1546 C C . THR A 1 191 ? 12.454 4.011 -22.674 1.00 73.62 191 THR A C 1
ATOM 1548 O O . THR A 1 191 ? 12.716 4.214 -23.856 1.00 73.62 191 THR A O 1
ATOM 1551 N N . LEU A 1 192 ? 11.824 2.911 -22.260 1.00 78.62 192 LEU A N 1
ATOM 1552 C CA . LEU A 1 192 ? 11.434 1.808 -23.138 1.00 78.62 192 LEU A CA 1
ATOM 1553 C C . LEU A 1 192 ? 9.933 1.774 -23.431 1.00 78.62 192 LEU A C 1
ATOM 1555 O O . LEU A 1 192 ? 9.495 0.877 -24.146 1.00 78.62 192 LEU A O 1
ATOM 1559 N N . ASN A 1 193 ? 9.156 2.701 -22.864 1.00 82.06 193 ASN A N 1
ATOM 1560 C CA . ASN A 1 193 ? 7.697 2.677 -22.878 1.00 82.06 193 ASN A CA 1
ATOM 1561 C C . ASN A 1 193 ? 7.145 1.299 -22.481 1.00 82.06 193 ASN A C 1
ATOM 1563 O O . ASN A 1 193 ? 6.366 0.690 -23.208 1.00 82.06 193 ASN A O 1
ATOM 1567 N N . GLN A 1 194 ? 7.611 0.766 -21.351 1.00 86.12 194 GLN A N 1
ATOM 1568 C CA . GLN A 1 194 ? 7.233 -0.567 -20.875 1.00 86.12 194 GLN A CA 1
ATOM 1569 C C . GLN A 1 194 ? 6.623 -0.498 -19.484 1.00 86.12 194 GLN A C 1
ATOM 1571 O O . GLN A 1 194 ? 7.117 0.232 -18.631 1.00 86.12 194 GLN A O 1
ATOM 1576 N N . LEU A 1 195 ? 5.619 -1.328 -19.234 1.00 87.44 195 LEU A N 1
ATOM 1577 C CA . LEU A 1 195 ? 5.120 -1.630 -17.901 1.00 87.44 195 LEU A CA 1
ATOM 1578 C C . LEU A 1 195 ? 5.522 -3.060 -17.542 1.00 87.44 195 LEU A C 1
ATOM 1580 O O . LEU A 1 195 ? 5.079 -4.023 -18.168 1.00 87.44 195 LEU A O 1
ATOM 1584 N N . LEU A 1 196 ? 6.390 -3.193 -16.546 1.00 90.31 196 LEU A N 1
ATOM 1585 C CA . LEU A 1 196 ? 6.774 -4.472 -15.966 1.00 90.31 196 LEU A CA 1
ATOM 1586 C C . LEU A 1 196 ? 5.842 -4.782 -14.792 1.00 90.31 196 LEU A C 1
ATOM 1588 O O . LEU A 1 196 ? 5.759 -4.004 -13.843 1.00 90.31 196 LEU A O 1
ATOM 1592 N N . LEU A 1 197 ? 5.181 -5.937 -14.843 1.00 91.81 197 LEU A N 1
ATOM 1593 C CA . LEU A 1 197 ? 4.354 -6.446 -13.752 1.00 91.81 197 LEU A CA 1
ATOM 1594 C C . LEU A 1 197 ? 5.096 -7.568 -13.027 1.00 91.81 197 LEU A C 1
ATOM 1596 O O . LEU A 1 197 ? 5.466 -8.577 -13.637 1.00 91.81 197 LEU A O 1
ATOM 1600 N N . SER A 1 198 ? 5.309 -7.401 -11.723 1.00 94.00 198 SER A N 1
ATOM 1601 C CA . SER A 1 198 ? 5.959 -8.396 -10.861 1.00 94.00 198 SER A CA 1
ATOM 1602 C C . SER A 1 198 ? 5.030 -8.829 -9.733 1.00 94.00 198 SER A C 1
ATOM 1604 O O . SER A 1 198 ? 4.406 -7.984 -9.105 1.00 94.00 198 SER A O 1
ATOM 1606 N N . ILE A 1 199 ? 4.972 -10.127 -9.439 1.00 95.25 199 ILE A N 1
ATOM 1607 C CA . ILE A 1 199 ? 4.131 -10.704 -8.381 1.00 95.25 199 ILE A CA 1
ATOM 1608 C C . ILE A 1 199 ? 4.987 -11.099 -7.191 1.00 95.25 199 ILE A C 1
ATOM 1610 O O . ILE A 1 199 ? 6.033 -11.741 -7.354 1.00 95.25 199 ILE A O 1
ATOM 1614 N N . PHE A 1 200 ? 4.531 -10.736 -5.998 1.00 96.25 200 PHE A N 1
ATOM 1615 C CA . PHE A 1 200 ? 5.164 -11.114 -4.747 1.00 96.25 200 PHE A CA 1
ATOM 1616 C C . PHE A 1 200 ? 4.657 -12.472 -4.260 1.00 96.25 200 PHE A C 1
ATOM 1618 O O . PHE A 1 200 ? 3.478 -12.648 -3.964 1.00 96.25 200 PHE A O 1
ATOM 1625 N N . ASN A 1 201 ? 5.565 -13.433 -4.111 1.00 94.81 201 ASN A N 1
ATOM 1626 C CA . ASN A 1 201 ? 5.265 -14.703 -3.469 1.0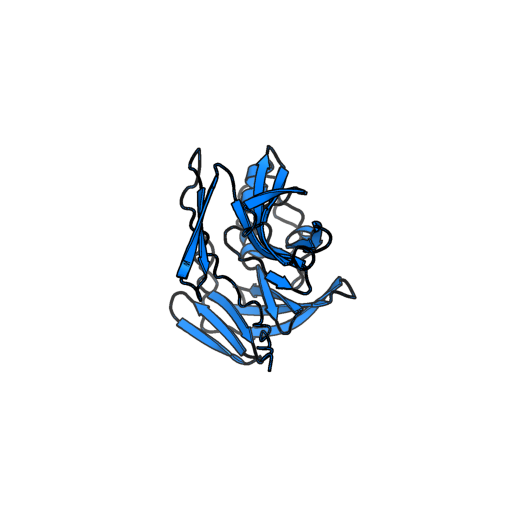0 94.81 201 ASN A CA 1
ATOM 1627 C C . ASN A 1 201 ? 5.437 -14.566 -1.951 1.00 94.81 201 ASN A C 1
ATOM 1629 O O . ASN A 1 201 ? 6.557 -14.485 -1.447 1.00 94.81 201 ASN A O 1
ATOM 1633 N N . HIS A 1 202 ? 4.326 -14.590 -1.213 1.00 93.31 202 HIS A N 1
ATOM 1634 C CA . HIS A 1 202 ? 4.335 -14.462 0.248 1.00 93.31 202 HIS A CA 1
ATOM 1635 C C . HIS A 1 202 ? 5.052 -15.614 0.972 1.00 93.31 202 HIS A C 1
ATOM 1637 O O . HIS A 1 202 ? 5.621 -15.388 2.038 1.00 93.31 202 HIS A O 1
ATOM 1643 N N . ALA A 1 203 ? 5.046 -16.830 0.415 1.00 93.25 203 ALA A N 1
ATOM 1644 C CA . ALA A 1 203 ? 5.672 -17.994 1.043 1.00 93.25 203 ALA A CA 1
ATOM 1645 C C . ALA A 1 203 ? 7.202 -17.939 0.942 1.00 93.25 203 ALA A C 1
ATOM 1647 O O . ALA A 1 203 ? 7.897 -18.233 1.911 1.00 93.25 203 ALA A O 1
ATOM 1648 N N . THR A 1 204 ? 7.733 -17.535 -0.214 1.00 94.56 204 THR A N 1
ATOM 1649 C CA . THR A 1 204 ? 9.187 -17.435 -0.428 1.00 94.56 204 THR A CA 1
ATOM 1650 C C . THR A 1 204 ? 9.742 -16.048 -0.117 1.00 94.56 204 THR A C 1
ATOM 1652 O O . THR A 1 204 ? 10.955 -15.881 -0.051 1.00 94.56 204 THR A O 1
ATOM 1655 N N . ARG A 1 205 ? 8.870 -15.046 0.047 1.00 91.94 205 ARG A N 1
ATOM 1656 C CA . ARG A 1 205 ? 9.211 -13.618 0.144 1.00 91.94 205 ARG A CA 1
ATOM 1657 C C . ARG A 1 205 ? 10.052 -13.124 -1.036 1.00 91.94 205 ARG A C 1
ATOM 1659 O O . ARG A 1 205 ? 10.971 -12.328 -0.860 1.00 91.94 205 ARG A O 1
ATOM 1666 N N . CYS A 1 206 ? 9.743 -13.594 -2.243 1.00 93.25 206 CYS A N 1
ATOM 1667 C CA . CYS A 1 206 ? 10.452 -13.201 -3.462 1.00 93.25 206 CYS A CA 1
ATOM 1668 C C . CYS A 1 206 ? 9.499 -12.643 -4.512 1.00 93.25 206 CYS A C 1
ATOM 1670 O O . CYS A 1 206 ? 8.347 -13.059 -4.611 1.00 93.25 206 CYS A O 1
ATOM 1672 N N . TRP A 1 207 ? 10.021 -11.741 -5.337 1.00 94.44 207 TRP A N 1
ATOM 1673 C CA . TRP A 1 207 ? 9.326 -11.233 -6.509 1.00 94.44 207 TRP A CA 1
ATOM 1674 C C . TRP A 1 207 ? 9.636 -12.075 -7.739 1.00 94.44 207 TRP A C 1
ATOM 1676 O O . TRP A 1 207 ? 10.766 -12.522 -7.932 1.00 94.44 207 TRP A O 1
ATOM 1686 N N . SER A 1 208 ? 8.635 -12.243 -8.595 1.00 93.25 208 SER A N 1
ATOM 1687 C CA . SER A 1 208 ? 8.775 -12.886 -9.899 1.00 93.25 208 SER A CA 1
ATOM 1688 C C . SER A 1 208 ? 8.133 -12.021 -10.975 1.00 93.25 208 SER A C 1
ATOM 1690 O O . SER A 1 208 ? 7.045 -11.483 -10.778 1.00 93.25 208 SER A O 1
ATOM 1692 N N . THR A 1 209 ? 8.811 -11.858 -12.109 1.00 91.88 209 THR A N 1
ATOM 1693 C CA . THR A 1 209 ? 8.239 -11.155 -13.262 1.00 91.88 209 THR A CA 1
ATOM 1694 C C . THR A 1 209 ? 7.094 -11.979 -13.835 1.00 91.88 209 THR A C 1
ATOM 1696 O O . THR A 1 209 ? 7.301 -13.138 -14.193 1.00 91.88 209 THR A O 1
ATOM 1699 N N . ARG A 1 210 ? 5.910 -11.375 -13.958 1.00 87.44 210 ARG A N 1
ATOM 1700 C CA . ARG A 1 210 ? 4.747 -12.001 -14.599 1.00 87.44 210 ARG A CA 1
ATOM 1701 C C . ARG A 1 210 ? 4.681 -11.659 -16.077 1.00 87.44 210 ARG A C 1
ATOM 1703 O O . ARG A 1 210 ? 4.613 -12.562 -16.898 1.00 87.44 210 ARG A O 1
ATOM 1710 N N . THR A 1 211 ? 4.711 -10.373 -16.418 1.00 90.00 211 THR A N 1
ATOM 1711 C CA . THR A 1 211 ? 4.629 -9.939 -17.818 1.00 90.00 211 THR A CA 1
ATOM 1712 C C . THR A 1 211 ? 5.273 -8.572 -18.035 1.00 90.00 211 THR A C 1
ATOM 1714 O O . THR A 1 211 ? 5.508 -7.818 -17.085 1.00 90.00 211 THR A O 1
ATOM 1717 N N . ILE A 1 212 ? 5.571 -8.265 -19.296 1.00 88.56 212 ILE A N 1
ATOM 1718 C CA . ILE A 1 212 ? 6.067 -6.966 -19.753 1.00 88.56 212 ILE A CA 1
ATOM 1719 C C . ILE A 1 212 ? 5.134 -6.487 -20.856 1.00 88.56 212 ILE A C 1
ATOM 1721 O O . ILE A 1 212 ? 4.993 -7.141 -21.886 1.00 88.56 212 ILE A O 1
ATOM 1725 N N . ILE A 1 213 ? 4.537 -5.322 -20.648 1.00 87.19 213 ILE A N 1
ATOM 1726 C CA . ILE A 1 213 ? 3.588 -4.713 -21.575 1.00 87.19 213 ILE A CA 1
ATOM 1727 C C . ILE A 1 213 ? 4.293 -3.556 -22.264 1.00 87.19 213 ILE A C 1
ATOM 1729 O O . ILE A 1 213 ? 4.878 -2.699 -21.604 1.00 87.19 213 ILE A O 1
ATOM 1733 N N . ILE A 1 214 ? 4.250 -3.531 -23.592 1.00 86.31 214 ILE A N 1
ATOM 1734 C CA . ILE A 1 214 ? 4.777 -2.422 -24.388 1.00 86.31 214 ILE A CA 1
ATOM 1735 C C . ILE A 1 214 ? 3.651 -1.399 -24.554 1.00 86.31 214 ILE A C 1
ATOM 1737 O O . ILE A 1 214 ? 2.548 -1.743 -24.973 1.00 86.31 214 ILE A O 1
ATOM 1741 N N . LEU A 1 215 ? 3.941 -0.141 -24.239 1.00 82.81 215 LEU A N 1
ATOM 1742 C CA . LEU A 1 215 ? 3.020 0.993 -24.262 1.00 82.81 215 LEU A CA 1
ATOM 1743 C C . LEU A 1 215 ? 3.431 1.982 -25.371 1.00 82.81 215 LEU A C 1
ATOM 1745 O O . LEU A 1 215 ? 3.819 3.110 -25.072 1.00 82.81 215 LEU A O 1
ATOM 1749 N N . PRO A 1 216 ? 3.384 1.593 -26.662 1.00 70.25 216 PRO A N 1
ATOM 1750 C CA . PRO A 1 216 ? 4.001 2.359 -27.752 1.00 70.25 216 PRO A CA 1
ATOM 1751 C C . PRO A 1 216 ? 3.415 3.767 -27.938 1.00 70.25 216 PRO A C 1
ATOM 1753 O O . PRO A 1 216 ? 4.097 4.644 -28.455 1.00 70.25 216 PRO A O 1
ATOM 1756 N N . GLU A 1 217 ? 2.173 3.988 -27.506 1.00 70.88 217 GLU A N 1
ATOM 1757 C CA . GLU A 1 217 ? 1.456 5.259 -27.660 1.00 70.88 217 GLU A CA 1
ATOM 1758 C C . GLU A 1 217 ? 1.550 6.190 -26.439 1.00 70.88 217 GLU A C 1
ATOM 1760 O O . GLU A 1 217 ? 0.999 7.288 -26.469 1.00 70.88 217 GLU A O 1
ATOM 1765 N N . TYR A 1 218 ? 2.231 5.781 -25.366 1.00 65.94 218 TYR A N 1
ATOM 1766 C CA . TYR A 1 218 ? 2.363 6.592 -24.156 1.00 65.94 218 TYR A CA 1
ATOM 1767 C C . TYR A 1 218 ? 3.762 7.209 -24.106 1.00 65.94 218 TYR A C 1
ATOM 1769 O O . TYR A 1 218 ? 4.750 6.488 -23.984 1.00 65.94 218 TYR A O 1
ATOM 1777 N N . ASP A 1 219 ? 3.866 8.541 -24.184 1.00 63.00 219 ASP A N 1
ATOM 1778 C CA . ASP A 1 219 ? 5.119 9.232 -23.863 1.00 63.00 219 ASP A CA 1
ATOM 1779 C C . ASP A 1 219 ? 5.254 9.341 -22.341 1.00 63.00 219 ASP A C 1
ATOM 1781 O O . ASP A 1 219 ? 4.732 10.248 -21.694 1.00 63.00 219 ASP A O 1
ATOM 1785 N N . ILE A 1 220 ? 5.952 8.373 -21.753 1.00 61.06 220 ILE A N 1
ATOM 1786 C CA . ILE A 1 220 ? 6.122 8.245 -20.300 1.00 61.06 220 ILE A CA 1
ATOM 1787 C C . ILE A 1 220 ? 7.146 9.272 -19.758 1.00 61.06 220 ILE A C 1
ATOM 1789 O O . ILE A 1 220 ? 7.401 9.344 -18.555 1.00 61.06 220 ILE A O 1
ATOM 1793 N N . ARG A 1 221 ? 7.756 10.106 -20.616 1.00 52.31 221 ARG A N 1
ATOM 1794 C CA . ARG A 1 221 ? 8.827 11.041 -20.220 1.00 52.31 221 ARG A CA 1
ATOM 1795 C C . ARG A 1 221 ? 8.347 12.245 -19.404 1.00 52.31 221 ARG A C 1
ATOM 1797 O O . ARG A 1 221 ? 9.166 12.832 -18.704 1.00 52.31 221 ARG A O 1
ATOM 1804 N N . TYR A 1 222 ? 7.057 12.585 -19.439 1.00 46.38 222 TYR A N 1
ATOM 1805 C CA . TYR A 1 222 ? 6.508 13.780 -18.771 1.00 46.38 222 TYR A CA 1
ATOM 1806 C C . TYR A 1 222 ? 5.823 13.510 -17.426 1.00 46.38 222 TYR A C 1
ATOM 1808 O O . TYR A 1 222 ? 5.218 14.405 -16.847 1.00 46.38 222 TYR A O 1
ATOM 1816 N N . MET A 1 223 ? 5.922 12.290 -16.901 1.00 49.84 223 MET A N 1
ATOM 1817 C CA . MET A 1 223 ? 4.967 11.831 -15.896 1.00 49.84 223 MET A CA 1
ATOM 1818 C C . MET A 1 223 ? 5.109 12.405 -14.471 1.00 49.84 223 MET A C 1
ATOM 1820 O O . MET A 1 223 ? 4.227 12.118 -13.675 1.00 49.84 223 MET A O 1
ATOM 1824 N N . PHE A 1 224 ? 6.159 13.146 -14.071 1.00 51.12 224 PHE A N 1
ATOM 1825 C CA . PHE A 1 224 ? 6.437 13.295 -12.623 1.00 51.12 224 PHE A CA 1
ATOM 1826 C C . PHE A 1 224 ? 7.049 14.610 -12.135 1.00 51.12 224 PHE A C 1
ATOM 1828 O O . PHE A 1 224 ? 8.097 14.593 -11.491 1.00 51.12 224 PHE A O 1
ATOM 1835 N N . ASP A 1 225 ? 6.357 15.734 -12.324 1.00 40.88 225 ASP A N 1
ATOM 1836 C CA . ASP A 1 225 ? 6.636 16.932 -11.519 1.00 40.88 225 ASP A CA 1
ATOM 1837 C C . ASP A 1 225 ? 5.340 17.630 -11.074 1.00 40.88 225 ASP A C 1
ATOM 1839 O O . ASP A 1 225 ? 4.910 18.637 -11.630 1.00 40.88 225 ASP A O 1
ATOM 1843 N N . GLY A 1 226 ? 4.649 17.041 -10.094 1.00 41.31 226 GLY A N 1
ATOM 1844 C CA . GLY A 1 226 ? 3.440 17.633 -9.519 1.00 41.31 226 GLY A CA 1
ATOM 1845 C C . GLY A 1 226 ? 2.623 16.670 -8.664 1.00 41.31 226 GLY A C 1
ATOM 1846 O O . GLY A 1 226 ? 2.692 15.452 -8.822 1.00 41.31 226 GLY A O 1
ATOM 1847 N N . ALA A 1 227 ? 1.862 17.218 -7.715 1.00 40.56 227 ALA A N 1
ATOM 1848 C CA . ALA A 1 227 ? 0.869 16.463 -6.960 1.00 40.56 227 ALA A CA 1
ATOM 184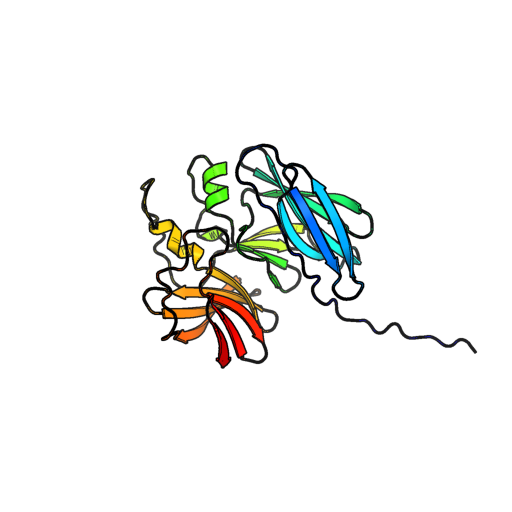9 C C . ALA A 1 227 ? -0.169 15.880 -7.940 1.00 40.56 227 ALA A C 1
ATOM 1851 O O . ALA A 1 227 ? -0.890 16.633 -8.585 1.00 40.56 227 ALA A O 1
ATOM 1852 N N . ASN A 1 228 ? -0.237 14.549 -8.039 1.00 42.06 228 ASN A N 1
ATOM 1853 C CA . ASN A 1 228 ? -1.239 13.791 -8.804 1.00 42.06 228 ASN A CA 1
ATOM 1854 C C . ASN A 1 228 ? -1.290 13.962 -10.339 1.00 42.06 228 ASN A C 1
ATOM 1856 O O . ASN A 1 228 ? -2.372 13.856 -10.908 1.00 42.06 228 ASN A O 1
ATOM 1860 N N . THR A 1 229 ? -0.174 14.136 -11.048 1.00 42.75 229 THR A N 1
ATOM 1861 C CA . THR A 1 229 ? -0.189 14.130 -12.529 1.00 42.75 229 THR A CA 1
ATOM 1862 C C . THR A 1 229 ? 0.463 12.882 -13.115 1.00 42.75 229 THR A C 1
ATOM 1864 O O . THR A 1 229 ? 1.486 12.946 -13.785 1.00 42.75 229 THR A O 1
ATOM 1867 N N . PHE A 1 230 ? -0.132 11.711 -12.866 1.00 51.06 230 PHE A N 1
ATOM 1868 C CA . PHE A 1 230 ? 0.199 10.528 -13.659 1.00 51.06 230 PHE A CA 1
ATOM 1869 C C . PHE A 1 230 ? -0.408 10.684 -15.055 1.00 51.06 230 PHE A C 1
ATOM 1871 O O . PHE A 1 230 ? -1.625 10.635 -15.206 1.00 51.06 230 PHE A O 1
ATOM 1878 N N . SER A 1 231 ? 0.424 10.765 -16.095 1.00 55.25 231 SER A N 1
ATOM 1879 C CA . SER A 1 231 ? -0.073 10.596 -17.466 1.00 55.25 231 SER A CA 1
ATOM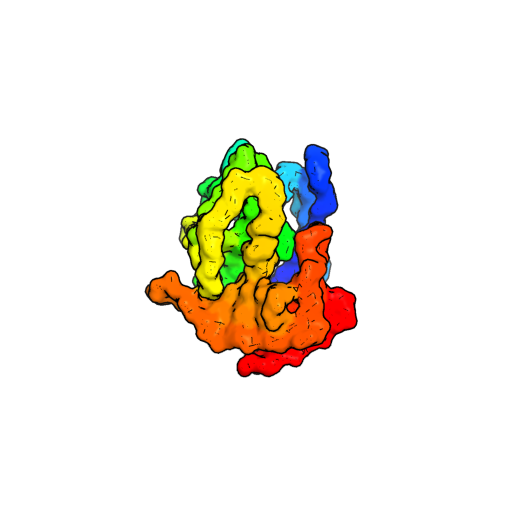 1880 C C . SER A 1 231 ? -0.465 9.147 -17.766 1.00 55.25 231 SER A C 1
ATOM 1882 O O . SER A 1 231 ? -0.969 8.908 -18.849 1.00 55.25 231 SER A O 1
ATOM 1884 N N . ALA A 1 232 ? -0.222 8.176 -16.872 1.00 60.38 232 ALA A N 1
ATOM 1885 C CA . ALA A 1 232 ? -0.800 6.832 -16.927 1.00 60.38 232 ALA A CA 1
ATOM 1886 C C . ALA A 1 232 ? -0.850 6.176 -15.532 1.00 60.38 232 ALA A C 1
ATOM 1888 O O . ALA A 1 232 ? 0.158 6.152 -14.823 1.00 60.38 232 ALA A O 1
ATOM 1889 N N . GLU A 1 233 ? -1.987 5.593 -15.159 1.00 70.25 233 GLU A N 1
ATOM 1890 C CA . GLU A 1 233 ? -2.191 4.840 -13.918 1.00 70.25 233 GLU A CA 1
ATOM 1891 C C . GLU A 1 233 ? -2.797 3.463 -14.218 1.00 70.25 233 GLU A C 1
ATOM 1893 O O . GLU A 1 233 ? -3.699 3.328 -15.048 1.00 70.25 233 GLU A O 1
ATOM 1898 N N . VAL A 1 234 ? -2.287 2.430 -13.538 1.00 73.81 234 VAL A N 1
ATOM 1899 C CA . VAL A 1 234 ? -2.935 1.114 -13.502 1.00 73.81 234 VAL A CA 1
ATOM 1900 C C . VAL A 1 234 ? -4.110 1.220 -12.541 1.00 73.81 234 VAL A C 1
ATOM 1902 O O . VAL A 1 234 ? -3.907 1.232 -11.331 1.00 73.81 234 VAL A O 1
ATOM 1905 N N . ILE A 1 235 ? -5.328 1.299 -13.072 1.00 74.44 235 ILE A N 1
ATOM 1906 C CA . ILE A 1 235 ? -6.532 1.393 -12.236 1.00 74.44 235 ILE A CA 1
ATOM 1907 C C . ILE A 1 235 ? -6.935 0.015 -11.731 1.00 74.44 235 ILE A C 1
ATOM 1909 O O . ILE A 1 235 ? -7.298 -0.160 -10.569 1.00 74.44 235 ILE A O 1
ATOM 1913 N N . GLN A 1 236 ? -6.909 -0.969 -12.627 1.00 78.38 236 GLN A N 1
ATOM 1914 C CA . GLN A 1 236 ? -7.420 -2.295 -12.338 1.00 78.38 236 GLN A CA 1
ATOM 1915 C C . GLN A 1 236 ? -6.696 -3.338 -13.173 1.00 78.38 236 GLN A C 1
ATOM 1917 O O . GLN A 1 236 ? -6.435 -3.127 -14.356 1.00 78.38 236 GLN A O 1
ATOM 1922 N N . ILE A 1 237 ? -6.434 -4.489 -12.562 1.00 78.75 237 ILE A N 1
ATOM 1923 C CA . ILE A 1 237 ? -6.091 -5.702 -13.288 1.00 78.75 237 ILE A CA 1
ATOM 1924 C C . ILE A 1 237 ? -7.090 -6.781 -12.892 1.00 78.75 237 ILE A C 1
ATOM 1926 O O . ILE A 1 237 ? -7.197 -7.132 -11.719 1.00 78.75 237 ILE A O 1
ATOM 1930 N N . LYS A 1 238 ? -7.869 -7.279 -13.849 1.00 80.38 238 LYS A N 1
ATOM 1931 C CA . LYS A 1 238 ? -8.911 -8.275 -13.587 1.00 80.38 238 LYS A CA 1
ATOM 1932 C C . LYS A 1 238 ? -9.157 -9.123 -14.824 1.00 80.38 238 LYS A C 1
ATOM 1934 O O . LYS A 1 238 ? -9.184 -8.590 -15.920 1.00 80.38 238 LYS A O 1
ATOM 1939 N N . ASN A 1 239 ? -9.391 -10.425 -14.651 1.00 80.19 239 ASN A N 1
ATOM 1940 C CA . ASN A 1 239 ? -9.719 -11.349 -15.747 1.00 80.19 239 ASN A CA 1
ATOM 1941 C C . ASN A 1 239 ? -8.690 -11.335 -16.897 1.00 80.19 239 ASN A C 1
ATOM 1943 O O . ASN A 1 239 ? -9.077 -11.379 -18.061 1.00 80.19 239 ASN A O 1
ATOM 1947 N N . ASN A 1 240 ? -7.392 -11.259 -16.581 1.00 78.75 240 ASN A N 1
ATOM 1948 C CA . ASN A 1 240 ? -6.329 -11.065 -17.576 1.00 78.75 240 ASN A CA 1
ATOM 1949 C C . ASN A 1 240 ? -6.494 -9.798 -18.438 1.00 78.75 240 ASN A C 1
ATOM 1951 O O . ASN A 1 240 ? -5.977 -9.724 -19.545 1.00 78.75 240 ASN A O 1
ATOM 1955 N N . GLU A 1 241 ? -7.171 -8.774 -17.933 1.00 83.31 241 GLU A N 1
ATOM 1956 C CA . GLU A 1 241 ? -7.242 -7.463 -18.562 1.00 83.31 241 GLU A CA 1
ATOM 1957 C C . GLU A 1 241 ? -6.634 -6.421 -17.625 1.00 83.31 241 GLU A C 1
ATOM 1959 O O . GLU A 1 241 ? -6.937 -6.370 -16.431 1.00 83.31 241 GLU A O 1
ATOM 1964 N N . LEU A 1 242 ? -5.748 -5.594 -18.169 1.00 83.94 242 LEU A N 1
ATOM 1965 C CA . LEU A 1 242 ? -5.208 -4.408 -17.525 1.00 83.94 242 LEU A CA 1
ATOM 1966 C C . LEU A 1 242 ? -5.979 -3.192 -18.024 1.00 83.94 242 LEU A C 1
ATOM 1968 O O . LEU A 1 242 ? -5.947 -2.892 -19.218 1.00 83.94 242 LEU A O 1
ATOM 1972 N N . LEU A 1 243 ? -6.574 -2.452 -17.095 1.00 81.12 243 LEU A N 1
ATOM 1973 C CA . LEU A 1 243 ? -7.116 -1.130 -17.345 1.00 81.12 243 LEU A CA 1
ATOM 1974 C C . LEU A 1 243 ? -6.081 -0.059 -17.002 1.00 81.12 243 LEU A C 1
ATOM 1976 O O . LEU A 1 243 ? -5.690 0.104 -15.840 1.00 81.12 243 LEU A O 1
ATOM 1980 N N . LEU A 1 244 ? -5.666 0.681 -18.024 1.00 80.44 244 LEU A N 1
ATOM 1981 C CA . LEU A 1 244 ? -4.739 1.797 -17.916 1.00 80.44 244 LEU A CA 1
ATOM 1982 C C . LEU A 1 244 ? -5.463 3.093 -18.287 1.00 80.44 244 LEU A C 1
ATOM 1984 O O . LEU A 1 244 ? -6.049 3.192 -19.368 1.00 80.44 244 LEU A O 1
ATOM 1988 N N . VAL A 1 245 ? -5.381 4.104 -17.429 1.00 71.62 245 VAL A N 1
ATOM 1989 C CA . VAL A 1 245 ? -5.926 5.439 -17.718 1.00 71.62 245 VAL A CA 1
ATOM 1990 C C . VAL A 1 245 ? -4.800 6.443 -17.826 1.00 71.62 245 VAL A C 1
ATOM 1992 O O . VAL A 1 245 ? -3.971 6.521 -16.927 1.00 71.62 245 VAL A O 1
ATOM 1995 N N . SER A 1 246 ? -4.788 7.216 -18.911 1.00 70.62 246 SER A N 1
ATOM 1996 C CA . SER A 1 246 ? -3.996 8.435 -19.065 1.00 70.62 246 SER A CA 1
ATOM 1997 C C . SER A 1 246 ? -4.851 9.689 -19.038 1.00 70.62 246 SER A C 1
ATOM 1999 O O . SER A 1 246 ? -6.065 9.630 -19.208 1.00 70.62 246 SER A O 1
ATOM 2001 N N . GLU A 1 247 ? -4.188 10.844 -18.933 1.00 63.53 247 GLU A N 1
ATOM 2002 C CA . GLU A 1 247 ? -4.801 12.175 -19.070 1.00 63.53 247 GLU A CA 1
ATOM 2003 C C . GLU A 1 247 ? -5.692 12.326 -20.312 1.00 63.53 247 GLU A C 1
ATOM 2005 O O . GLU A 1 247 ? -6.598 13.155 -20.320 1.00 63.53 247 GLU A O 1
ATOM 2010 N N . THR A 1 248 ? -5.435 11.550 -21.367 1.00 60.91 248 THR A N 1
ATOM 2011 C CA . THR A 1 248 ? -6.120 11.692 -22.652 1.00 60.91 248 THR A CA 1
ATOM 2012 C C . THR A 1 248 ? -6.969 10.496 -23.050 1.00 60.91 248 THR A C 1
ATOM 2014 O O . THR A 1 248 ? -7.832 10.679 -23.901 1.00 60.91 248 THR A O 1
ATOM 2017 N N . ASN A 1 249 ? -6.752 9.297 -22.491 1.00 65.75 249 ASN A N 1
ATOM 2018 C CA . ASN A 1 249 ? -7.423 8.075 -22.940 1.00 65.75 249 ASN A CA 1
ATOM 2019 C C . ASN A 1 249 ? -7.468 6.978 -21.865 1.00 65.75 249 ASN A C 1
ATOM 2021 O O . ASN A 1 249 ? -6.521 6.766 -21.113 1.00 65.75 249 ASN A O 1
ATOM 2025 N N . GLU A 1 250 ? -8.534 6.187 -21.891 1.00 74.56 250 GLU A N 1
ATOM 2026 C CA . GLU A 1 250 ? -8.630 4.899 -21.203 1.00 74.56 250 GLU A CA 1
ATOM 2027 C C . GLU A 1 250 ? -8.344 3.779 -22.209 1.00 74.56 250 GLU A C 1
ATOM 2029 O O . GLU A 1 250 ? -8.887 3.780 -23.318 1.00 74.56 250 GLU A O 1
ATOM 2034 N N . LYS A 1 251 ? -7.466 2.834 -21.858 1.00 76.44 251 LYS A N 1
ATOM 2035 C CA . LYS A 1 251 ? -7.165 1.665 -22.694 1.00 76.44 251 LYS A CA 1
ATOM 2036 C C . LYS A 1 251 ? -7.116 0.390 -21.875 1.00 76.44 251 LYS A C 1
ATOM 2038 O O . LYS A 1 251 ? -6.578 0.355 -20.772 1.00 76.44 251 LYS A O 1
ATOM 2043 N N . THR A 1 252 ? -7.635 -0.671 -22.479 1.00 76.56 252 THR A N 1
ATOM 2044 C CA . THR A 1 252 ? -7.585 -2.024 -21.931 1.00 76.56 252 THR A CA 1
ATOM 2045 C C . THR A 1 252 ? -6.557 -2.851 -22.697 1.00 76.56 252 THR A C 1
ATOM 2047 O O . THR A 1 252 ? -6.517 -2.809 -23.928 1.00 76.56 252 THR A O 1
ATOM 2050 N N . PHE A 1 253 ? -5.730 -3.600 -21.975 1.00 76.44 253 PHE A N 1
ATOM 2051 C CA . PHE A 1 253 ? -4.731 -4.513 -22.527 1.00 76.44 253 PHE A CA 1
ATOM 2052 C C . PHE A 1 253 ? -5.018 -5.934 -22.049 1.00 76.44 253 PHE A C 1
ATOM 2054 O O . PHE A 1 253 ? -5.246 -6.135 -20.862 1.00 76.44 253 PHE A O 1
ATOM 2061 N N . ALA A 1 254 ? -4.958 -6.919 -22.945 1.00 76.44 254 ALA A N 1
ATOM 2062 C CA . ALA A 1 254 ? -4.980 -8.327 -22.551 1.00 76.44 254 ALA A CA 1
ATOM 2063 C C . ALA A 1 254 ? -3.606 -8.753 -21.991 1.00 76.44 254 ALA A C 1
ATOM 2065 O O . ALA A 1 254 ? -2.571 -8.347 -22.529 1.00 76.44 254 ALA A O 1
ATOM 2066 N N . LEU A 1 255 ? -3.612 -9.555 -20.922 1.00 75.75 255 LEU A N 1
ATOM 2067 C CA . LEU A 1 255 ? -2.454 -10.040 -20.160 1.00 75.75 255 LEU A CA 1
ATOM 2068 C C . LEU A 1 255 ? -2.202 -11.540 -20.325 1.00 75.75 255 LEU A C 1
ATOM 2070 O O . LEU A 1 255 ? -3.181 -12.327 -20.344 1.00 75.75 255 LEU A O 1
#

pLDDT: mean 75.9, std 20.63, range [21.69, 97.44]

Radius of gyration: 19.4 Å; chains: 1; bounding box: 69×45×47 Å

Organism: NCBI:txid357466